Protein AF-A0A9C9G3G9-F1 (afdb_monomer_lite)

pLDDT: mean 88.75, std 15.02, range [36.47, 98.56]

Secondary structure (DSSP, 8-state):
-----S-----TT---HHHHHHHHHHHHHHHHHHHHHHHHHHHHHHHHHHHTT-GGG--TT-HHHH-HHHHHHHHHHHHH-S-GGGHHHHHGGGGTTS-HHHHHHHHHHHHHHHHHHHTTSPPPHHHHH---TTS--HHHHHHHTT--SSHHHHHHHHHHHHHHHHHHHHHH--HHHHHHHHHHHHHHHHHHHHHHHHHT-S-THHHHTT-

Sequence (211 aa):
MLILPYSTELRFNWKSYVSYTIIILSLFIFIMQDKNRRAINPILSSYCLSISGHANDIDTLDLLRESSGTCRYVLGIIHSLPDKALVDTLFKPDLNEYTESQATKIIEYIKSHYSAFSLVAPASLDARLEYNPTSFNPARSLLSALAHADWWHLIGNLIFFITFAPAIELIIGNTLKFILVLILIEFSCDITYTVVALSSGKKLAQLFQNY

Radius of gyration: 22.12 Å; chains: 1; bounding box: 50×48×66 Å

Structure (mmCIF, N/CA/C/O backbone):
data_AF-A0A9C9G3G9-F1
#
_entry.id   AF-A0A9C9G3G9-F1
#
loop_
_atom_site.group_PDB
_atom_site.id
_atom_site.type_symbol
_atom_site.label_atom_id
_atom_site.label_alt_id
_atom_site.label_comp_id
_atom_site.label_asym_id
_atom_site.label_entity_id
_atom_site.label_seq_id
_atom_site.pdbx_PDB_ins_code
_atom_site.Cartn_x
_atom_site.Cartn_y
_atom_site.Cartn_z
_atom_site.occupancy
_atom_site.B_iso_or_equiv
_atom_site.auth_seq_id
_atom_site.auth_comp_id
_atom_site.auth_asym_id
_atom_site.auth_atom_id
_atom_site.pdbx_PDB_model_num
ATOM 1 N N . MET A 1 1 ? -16.299 33.163 18.712 1.00 36.47 1 MET A N 1
ATOM 2 C CA . MET A 1 1 ? -16.212 32.582 20.068 1.00 36.47 1 MET A CA 1
ATOM 3 C C . MET A 1 1 ? -15.681 31.172 19.923 1.00 36.47 1 MET A C 1
ATOM 5 O O . MET A 1 1 ? -16.366 30.339 19.347 1.00 36.47 1 MET A O 1
ATOM 9 N N . LEU A 1 2 ? -14.441 30.937 20.352 1.00 44.62 2 LEU A N 1
ATOM 10 C CA . LEU A 1 2 ? -13.904 29.586 20.495 1.00 44.62 2 LEU A CA 1
ATOM 11 C C . LEU A 1 2 ? -14.626 28.975 21.703 1.00 44.62 2 LEU A C 1
ATOM 13 O O . LEU A 1 2 ? -14.362 29.364 22.839 1.00 44.62 2 LEU A O 1
ATOM 17 N N . ILE A 1 3 ? -15.607 28.108 21.463 1.00 59.34 3 ILE A N 1
ATOM 18 C CA . ILE A 1 3 ? -16.258 27.340 22.527 1.00 59.34 3 ILE A CA 1
ATOM 19 C C . ILE A 1 3 ? -15.277 26.225 22.894 1.00 59.34 3 ILE A C 1
ATOM 21 O O . ILE A 1 3 ? -15.331 25.129 22.346 1.00 59.34 3 ILE A O 1
ATOM 25 N N . LEU A 1 4 ? -14.314 26.540 23.759 1.00 46.56 4 LEU A N 1
ATOM 26 C CA . LEU A 1 4 ? -13.509 25.522 24.423 1.00 46.56 4 LEU A CA 1
ATOM 27 C C . LEU A 1 4 ? -14.326 25.009 25.618 1.00 46.56 4 LEU A C 1
ATOM 29 O O . LEU A 1 4 ? -14.710 25.820 26.465 1.00 46.56 4 LEU A O 1
ATOM 33 N N . PRO A 1 5 ? -14.640 23.705 25.697 1.00 53.12 5 PRO A N 1
ATOM 34 C CA . PRO A 1 5 ? -15.353 23.158 26.843 1.00 53.12 5 PRO A CA 1
ATOM 35 C C . PRO A 1 5 ? -14.512 23.354 28.115 1.00 53.12 5 PRO A C 1
ATOM 37 O O . PRO A 1 5 ? -13.387 22.874 28.213 1.00 53.12 5 PRO A O 1
ATOM 40 N N . TYR A 1 6 ? -15.070 24.106 29.068 1.00 60.19 6 TYR A N 1
ATOM 41 C CA . TYR A 1 6 ? -14.397 24.617 30.273 1.00 60.19 6 TYR A CA 1
ATOM 42 C C . TYR A 1 6 ? -14.171 23.558 31.364 1.00 60.19 6 TYR A C 1
ATOM 44 O O . TYR A 1 6 ? -13.345 23.744 32.250 1.00 60.19 6 TYR A O 1
ATOM 52 N N . SER A 1 7 ? -14.869 22.428 31.313 1.00 52.06 7 SER A N 1
ATOM 53 C CA . SER A 1 7 ? -14.644 21.312 32.226 1.00 52.06 7 SER A CA 1
ATOM 54 C C . SER A 1 7 ? -15.412 20.111 31.706 1.00 52.06 7 SER A C 1
ATOM 56 O O . SER A 1 7 ? -16.622 20.182 31.491 1.00 52.06 7 SER A O 1
ATOM 58 N N . THR A 1 8 ? -14.709 19.008 31.487 1.00 55.72 8 THR A N 1
ATOM 59 C CA . THR A 1 8 ? -15.347 17.703 31.442 1.00 55.72 8 THR A CA 1
ATOM 60 C C . THR A 1 8 ? -14.968 17.027 32.749 1.00 55.72 8 THR A C 1
ATOM 62 O O . THR A 1 8 ? -13.841 16.569 32.922 1.00 55.72 8 THR A O 1
ATOM 65 N N . GLU A 1 9 ? -15.900 16.975 33.702 1.00 55.28 9 GLU A N 1
ATOM 66 C CA . GLU A 1 9 ? -15.849 15.962 34.757 1.00 55.28 9 GLU A CA 1
ATOM 67 C C . GLU A 1 9 ? -16.076 14.598 34.088 1.00 55.28 9 GLU A C 1
ATOM 69 O O . GLU A 1 9 ? -17.138 13.980 34.171 1.00 55.28 9 GLU A O 1
ATOM 74 N N . LEU A 1 10 ? -15.082 14.152 33.318 1.00 56.50 10 LEU A N 1
ATOM 75 C CA . LEU A 1 10 ? -15.040 12.816 32.759 1.00 56.50 10 LEU A CA 1
ATOM 76 C C . LEU A 1 10 ? -14.950 11.911 33.975 1.00 56.50 10 LEU A C 1
ATOM 78 O O . LEU A 1 10 ? -13.991 11.989 34.745 1.00 56.50 10 LEU A O 1
ATOM 82 N N . ARG A 1 11 ? -15.956 11.059 34.172 1.00 55.00 11 ARG A N 1
ATOM 83 C CA . ARG A 1 11 ? -15.853 9.950 35.117 1.00 55.00 11 ARG A CA 1
ATOM 84 C C . ARG A 1 11 ? -14.614 9.143 34.727 1.00 55.00 11 ARG A C 1
ATOM 86 O O . ARG A 1 11 ? -14.667 8.315 33.822 1.00 55.00 11 ARG A O 1
ATOM 93 N N . PHE A 1 12 ? -13.511 9.402 35.426 1.00 58.16 12 PHE A N 1
ATOM 94 C CA . PHE A 1 12 ? -12.137 8.987 35.110 1.00 58.16 12 PHE A CA 1
ATOM 95 C C . PHE A 1 12 ? -11.929 7.458 35.100 1.00 58.16 12 PHE A C 1
ATOM 97 O O . PHE A 1 12 ? -10.834 6.970 34.846 1.00 58.16 12 PHE A O 1
ATOM 104 N N . ASN A 1 13 ? -12.982 6.683 35.374 1.00 67.06 13 ASN A N 1
ATOM 105 C CA . ASN A 1 13 ? -12.954 5.225 35.427 1.00 67.06 13 ASN A CA 1
ATOM 106 C C . ASN A 1 13 ? -13.324 4.529 34.110 1.00 67.06 13 ASN A C 1
ATOM 108 O O . ASN A 1 13 ? -13.204 3.304 34.038 1.00 67.06 13 ASN A O 1
ATOM 112 N N . TRP A 1 14 ? -13.779 5.245 33.077 1.00 69.38 14 TRP A N 1
ATOM 113 C CA . TRP A 1 14 ? -14.073 4.595 31.799 1.00 69.38 14 TRP A CA 1
ATOM 114 C C . TRP A 1 14 ? -12.789 4.393 30.989 1.00 69.38 14 TRP A C 1
ATOM 116 O O . TRP A 1 14 ? -12.159 5.341 30.523 1.00 69.38 14 TRP A O 1
ATOM 126 N N . LYS A 1 15 ? -12.395 3.132 30.816 1.00 83.94 15 LYS A N 1
ATOM 127 C CA . LYS A 1 15 ? -11.229 2.750 30.016 1.00 83.94 15 LYS A CA 1
ATOM 128 C C . LYS A 1 15 ? -11.621 2.684 28.538 1.00 83.94 15 LYS A C 1
ATOM 130 O O . LYS A 1 15 ? -12.566 1.986 28.182 1.00 83.94 15 LYS A O 1
ATOM 135 N N . SER A 1 16 ? -10.879 3.398 27.692 1.00 90.00 16 SER A N 1
ATOM 136 C CA . SER A 1 16 ? -11.092 3.460 26.235 1.00 90.00 16 SER A CA 1
ATOM 137 C C . SER A 1 16 ? -10.467 2.251 25.537 1.00 90.00 16 SER A C 1
ATOM 139 O O . SER A 1 16 ? -9.430 2.348 24.879 1.00 90.00 16 SER A O 1
ATOM 141 N N . TYR A 1 17 ? -11.035 1.070 25.782 1.00 92.88 17 TYR A N 1
ATOM 142 C CA . TYR A 1 17 ? -10.453 -0.192 25.330 1.00 92.88 17 TYR A CA 1
ATOM 143 C C . TYR A 1 17 ? -10.363 -0.280 23.806 1.00 92.88 17 TYR A C 1
ATOM 145 O O . TYR A 1 17 ? -9.339 -0.736 23.304 1.00 92.88 17 TYR A O 1
ATOM 153 N N . VAL A 1 18 ? -11.383 0.184 23.072 1.00 95.94 18 VAL A N 1
ATOM 154 C CA . VAL A 1 18 ? -11.394 0.086 21.602 1.00 95.94 18 VAL A CA 1
ATOM 155 C C . VAL A 1 18 ? -10.286 0.947 21.015 1.00 95.94 18 VAL A C 1
ATOM 157 O O . VAL A 1 18 ? -9.521 0.476 20.172 1.00 95.94 18 VAL A O 1
ATOM 160 N N . SER A 1 19 ? -10.153 2.178 21.512 1.00 95.56 19 SER A N 1
ATOM 161 C CA . SER A 1 19 ? -9.107 3.096 21.068 1.00 95.56 19 SER A CA 1
ATOM 162 C C . SER A 1 19 ? -7.708 2.498 21.275 1.00 95.56 19 SER A C 1
ATOM 164 O O . SER A 1 19 ? -6.902 2.457 20.346 1.00 95.56 19 SER A O 1
ATOM 166 N N . TYR A 1 20 ? -7.426 1.952 22.462 1.00 95.44 20 TYR A N 1
ATOM 167 C CA . TYR A 1 20 ? -6.133 1.312 22.733 1.00 95.44 20 TYR A CA 1
ATOM 168 C C . TYR A 1 20 ? -5.891 0.061 21.887 1.00 95.44 20 TYR A C 1
ATOM 170 O O . TYR A 1 20 ? -4.769 -0.154 21.429 1.00 95.44 20 TYR A O 1
ATOM 178 N N . THR A 1 21 ? -6.923 -0.749 21.638 1.00 96.81 21 THR A N 1
ATOM 179 C CA . THR A 1 21 ? -6.807 -1.915 20.758 1.00 96.81 21 THR A CA 1
ATOM 180 C C . THR A 1 21 ? -6.417 -1.507 19.340 1.00 96.81 21 THR A C 1
ATOM 182 O O . THR A 1 21 ? -5.499 -2.103 18.785 1.00 96.81 21 THR A O 1
ATOM 185 N N . ILE A 1 22 ? -7.046 -0.474 18.774 1.00 97.25 22 ILE A N 1
ATOM 186 C CA . ILE A 1 22 ? -6.715 0.014 17.427 1.00 97.25 22 ILE A CA 1
ATOM 187 C C . ILE A 1 22 ? -5.269 0.513 17.371 1.00 97.25 22 ILE A C 1
ATOM 189 O O . ILE A 1 22 ? -4.537 0.132 16.466 1.00 97.25 22 ILE A O 1
ATOM 193 N N . ILE A 1 23 ? -4.819 1.275 18.373 1.00 97.31 23 ILE A N 1
ATOM 194 C CA . ILE A 1 23 ? -3.429 1.757 18.454 1.00 97.31 23 ILE A CA 1
ATOM 195 C C . ILE A 1 23 ? -2.432 0.591 18.428 1.00 97.31 23 ILE A C 1
ATOM 197 O O . ILE A 1 23 ? -1.467 0.610 17.662 1.00 97.31 23 ILE A O 1
ATOM 201 N N . ILE A 1 24 ? -2.670 -0.435 19.251 1.00 98.19 24 ILE A N 1
ATOM 202 C CA . ILE A 1 24 ? -1.804 -1.618 19.322 1.00 98.19 24 ILE A CA 1
ATOM 203 C C . ILE A 1 24 ? -1.810 -2.370 17.987 1.00 98.19 24 ILE A C 1
ATOM 205 O O . ILE A 1 24 ? -0.748 -2.785 17.521 1.00 98.19 24 ILE A O 1
ATOM 209 N N . LEU A 1 25 ? -2.979 -2.529 17.361 1.00 98.06 25 LEU A N 1
ATOM 210 C CA . LEU A 1 25 ? -3.107 -3.200 16.068 1.00 98.06 25 LEU A CA 1
ATOM 211 C C . LEU A 1 25 ? -2.381 -2.441 14.954 1.00 98.06 25 LEU A C 1
ATOM 213 O O . LEU A 1 25 ? -1.609 -3.064 14.228 1.00 98.06 25 LEU A O 1
ATOM 217 N N . SER A 1 26 ? -2.559 -1.122 14.852 1.00 97.94 26 SER A N 1
ATOM 218 C CA . SER A 1 26 ? -1.866 -0.289 13.860 1.00 97.94 26 SER A CA 1
ATOM 219 C C . SER A 1 26 ? -0.350 -0.360 14.032 1.00 97.94 26 SER A C 1
ATOM 221 O O . SER A 1 26 ? 0.374 -0.548 13.056 1.00 97.94 26 SER A O 1
ATOM 223 N N . LEU A 1 27 ? 0.148 -0.300 15.273 1.00 98.50 27 LEU A N 1
ATOM 224 C CA . LEU A 1 27 ? 1.578 -0.449 15.550 1.00 98.50 27 LEU A CA 1
ATOM 225 C C . LEU A 1 27 ? 2.089 -1.841 15.155 1.00 98.50 27 LEU A C 1
ATOM 227 O O . LEU A 1 27 ? 3.137 -1.965 14.522 1.00 98.50 27 LEU A O 1
ATOM 231 N N . PHE A 1 28 ? 1.354 -2.894 15.514 1.00 98.50 28 PHE A N 1
ATOM 232 C CA . PHE A 1 28 ? 1.725 -4.267 15.187 1.00 98.50 28 PHE A CA 1
ATOM 233 C C . PHE A 1 28 ? 1.768 -4.504 13.672 1.00 98.50 28 PHE A C 1
ATOM 235 O O . PHE A 1 28 ? 2.764 -5.018 13.160 1.00 98.50 28 PHE A O 1
ATOM 242 N N . ILE A 1 29 ? 0.719 -4.100 12.949 1.00 98.06 29 ILE A N 1
ATOM 243 C CA . ILE A 1 29 ? 0.637 -4.220 11.488 1.00 98.06 29 ILE A CA 1
ATOM 244 C C . ILE A 1 29 ? 1.777 -3.444 10.834 1.00 98.06 29 ILE A C 1
ATOM 246 O O . ILE A 1 29 ? 2.476 -3.995 9.985 1.00 98.06 29 ILE A O 1
ATOM 250 N N . PHE A 1 30 ? 2.044 -2.220 11.287 1.00 98.38 30 PHE A N 1
ATOM 251 C CA . PHE A 1 30 ? 3.118 -1.413 10.731 1.00 98.38 30 PHE A CA 1
ATOM 252 C C . PHE A 1 30 ? 4.513 -2.013 10.971 1.00 98.38 30 PHE A C 1
ATOM 254 O O . PHE A 1 30 ? 5.340 -2.025 10.063 1.00 98.38 30 PHE A O 1
ATOM 261 N N . ILE A 1 31 ? 4.781 -2.599 12.144 1.00 98.56 31 ILE A N 1
ATOM 262 C CA . ILE A 1 31 ? 6.038 -3.333 12.385 1.00 98.56 31 ILE A CA 1
ATOM 263 C C . ILE A 1 31 ? 6.191 -4.492 11.389 1.00 98.56 31 ILE A C 1
ATOM 265 O O . ILE A 1 31 ? 7.297 -4.769 10.917 1.00 98.56 31 ILE A O 1
ATOM 269 N N . MET A 1 32 ? 5.094 -5.175 11.051 1.00 98.50 32 MET A N 1
ATOM 270 C CA . MET A 1 32 ? 5.108 -6.232 10.039 1.00 98.50 32 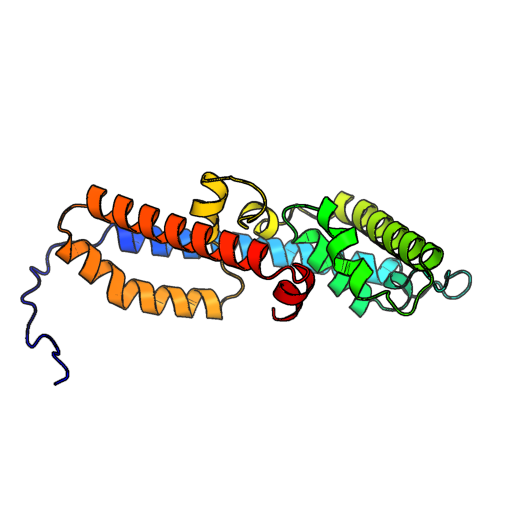MET A CA 1
ATOM 271 C C . MET A 1 32 ? 5.329 -5.670 8.626 1.00 98.50 32 MET A C 1
ATOM 273 O O . MET A 1 32 ? 6.069 -6.289 7.859 1.00 98.50 32 MET A O 1
ATOM 277 N N . GLN A 1 33 ? 4.770 -4.498 8.298 1.00 97.62 33 GLN A N 1
ATOM 278 C CA . GLN A 1 33 ? 5.043 -3.785 7.041 1.00 97.62 33 GLN A CA 1
ATOM 279 C C . GLN A 1 33 ? 6.525 -3.395 6.940 1.00 97.62 33 GLN A C 1
ATOM 281 O O . GLN A 1 33 ? 7.180 -3.739 5.958 1.00 97.62 33 GLN A O 1
ATOM 286 N N . ASP A 1 34 ? 7.100 -2.780 7.979 1.00 98.19 34 ASP A N 1
ATOM 287 C CA . ASP A 1 34 ? 8.512 -2.370 8.010 1.00 98.19 34 ASP A CA 1
ATOM 288 C C . ASP A 1 34 ? 9.455 -3.575 7.858 1.00 98.19 34 ASP A C 1
ATOM 290 O O . ASP A 1 34 ? 10.383 -3.553 7.047 1.00 98.19 34 ASP A O 1
ATOM 294 N N . LYS A 1 35 ? 9.178 -4.681 8.563 1.00 98.50 35 LYS A N 1
ATOM 295 C CA . LYS A 1 35 ? 9.936 -5.934 8.405 1.00 98.50 35 LYS A CA 1
ATOM 296 C C . LYS A 1 35 ? 9.842 -6.496 6.986 1.00 98.50 35 LYS A C 1
ATOM 298 O O . LYS A 1 35 ? 10.857 -6.927 6.442 1.00 98.50 35 LYS A O 1
ATOM 303 N N . ASN A 1 36 ? 8.651 -6.493 6.386 1.00 98.31 36 ASN A N 1
ATOM 304 C CA . ASN A 1 36 ? 8.449 -6.969 5.019 1.00 98.31 36 ASN A CA 1
ATOM 305 C C . ASN A 1 36 ? 9.221 -6.107 4.005 1.00 98.31 36 ASN A C 1
ATOM 307 O O . ASN A 1 36 ? 9.973 -6.654 3.200 1.00 98.31 36 ASN A O 1
ATOM 311 N N . ARG A 1 37 ? 9.153 -4.774 4.115 1.00 97.50 37 ARG A N 1
ATOM 312 C CA . ARG A 1 37 ? 9.919 -3.840 3.269 1.00 97.50 37 ARG A CA 1
ATOM 313 C C . ARG A 1 37 ? 11.428 -4.040 3.407 1.00 97.50 37 ARG A C 1
ATOM 315 O O . ARG A 1 37 ? 12.135 -4.117 2.403 1.00 97.50 37 ARG A O 1
ATOM 322 N N . ARG A 1 38 ? 11.932 -4.211 4.635 1.00 97.94 38 ARG A N 1
ATOM 323 C CA . ARG A 1 38 ? 13.354 -4.516 4.893 1.00 97.94 38 ARG A CA 1
ATOM 324 C C . ARG A 1 38 ? 13.804 -5.854 4.310 1.00 97.94 38 ARG A C 1
ATOM 326 O O . ARG A 1 38 ? 14.983 -5.982 4.001 1.00 97.94 38 ARG A O 1
ATOM 333 N N . ALA A 1 39 ? 12.907 -6.826 4.153 1.00 98.31 39 ALA A N 1
ATOM 334 C CA . ALA A 1 39 ? 13.214 -8.092 3.488 1.00 98.31 39 ALA A CA 1
ATOM 335 C C . ALA A 1 39 ? 13.207 -7.963 1.953 1.00 98.31 39 ALA A C 1
ATOM 337 O O . ALA A 1 39 ? 14.032 -8.578 1.283 1.00 98.31 39 ALA A O 1
ATOM 338 N N . ILE A 1 40 ? 12.312 -7.139 1.397 1.00 98.38 40 ILE A N 1
ATOM 339 C CA . ILE A 1 40 ? 12.182 -6.917 -0.052 1.00 98.38 40 ILE A CA 1
ATOM 340 C C . ILE A 1 40 ? 13.353 -6.087 -0.601 1.00 98.38 40 ILE A C 1
ATOM 342 O O . ILE A 1 40 ? 13.957 -6.458 -1.606 1.00 98.38 40 ILE A O 1
ATOM 346 N N . ASN A 1 41 ? 13.707 -4.986 0.065 1.00 98.06 41 ASN A N 1
ATOM 347 C CA . ASN A 1 41 ? 14.703 -4.016 -0.408 1.00 98.06 41 ASN A CA 1
ATOM 348 C C . ASN A 1 41 ? 16.088 -4.595 -0.778 1.00 98.06 41 ASN A C 1
ATOM 350 O O . ASN A 1 41 ? 16.617 -4.211 -1.829 1.00 98.06 41 ASN A O 1
ATOM 354 N N . PRO A 1 42 ? 16.713 -5.490 0.015 1.00 98.44 42 PRO A N 1
ATOM 355 C CA . PRO A 1 42 ? 17.993 -6.086 -0.362 1.00 98.44 42 PRO A CA 1
ATOM 356 C C . PRO A 1 42 ? 17.868 -7.032 -1.564 1.00 98.44 42 PRO A C 1
ATOM 358 O O . PRO A 1 42 ? 18.749 -7.021 -2.420 1.00 98.44 42 PRO A O 1
ATOM 361 N N . ILE A 1 43 ? 16.770 -7.790 -1.684 1.00 98.50 43 ILE A N 1
ATOM 362 C CA . ILE A 1 43 ? 16.517 -8.685 -2.830 1.00 98.50 43 ILE A CA 1
ATOM 363 C C . ILE A 1 43 ? 16.330 -7.860 -4.103 1.00 98.50 43 ILE A C 1
ATOM 365 O O . ILE A 1 43 ? 16.960 -8.133 -5.120 1.00 98.50 43 ILE A O 1
ATOM 369 N N . LEU A 1 44 ? 15.524 -6.802 -4.016 1.00 98.38 44 LEU A N 1
ATOM 370 C CA . LEU A 1 44 ? 15.298 -5.847 -5.095 1.00 98.38 44 LEU A CA 1
ATOM 371 C C . LEU A 1 44 ? 16.609 -5.188 -5.546 1.00 98.38 44 LEU A C 1
ATOM 373 O O . LEU A 1 44 ? 16.901 -5.123 -6.737 1.00 98.38 44 LEU A O 1
ATOM 377 N N . SER A 1 45 ? 17.442 -4.760 -4.593 1.00 98.06 45 SER A N 1
ATOM 378 C CA . SER A 1 45 ? 18.751 -4.170 -4.894 1.00 98.06 45 SER A CA 1
ATOM 379 C C . SER A 1 45 ? 19.704 -5.174 -5.544 1.00 98.06 45 SER A C 1
ATOM 381 O O . SER A 1 45 ? 20.343 -4.842 -6.538 1.00 98.06 45 SER A O 1
ATOM 383 N N . SER A 1 46 ? 19.767 -6.405 -5.033 1.00 97.88 46 SER A N 1
ATOM 384 C CA . SER A 1 46 ? 20.591 -7.475 -5.604 1.00 97.88 46 SER A CA 1
ATOM 385 C C . SER A 1 46 ? 20.151 -7.848 -7.021 1.00 97.88 46 SER A C 1
ATOM 387 O O . SER A 1 46 ? 21.003 -8.047 -7.882 1.00 97.88 46 SER A O 1
ATOM 389 N N . TYR A 1 47 ? 18.841 -7.924 -7.272 1.00 97.81 47 TYR A N 1
ATOM 390 C CA . TYR A 1 47 ? 18.282 -8.213 -8.593 1.00 97.81 47 TYR A CA 1
ATOM 391 C C . TYR A 1 47 ? 18.621 -7.107 -9.600 1.00 97.81 47 TYR A C 1
ATOM 393 O O . TYR A 1 47 ? 19.125 -7.375 -10.684 1.00 97.81 47 TYR A O 1
ATOM 401 N N . CYS A 1 48 ? 18.414 -5.843 -9.228 1.00 97.25 48 CYS A N 1
ATOM 402 C CA . CYS A 1 48 ? 18.724 -4.722 -10.113 1.00 97.25 48 CYS A CA 1
ATOM 403 C C . CYS A 1 48 ? 20.227 -4.579 -10.390 1.00 97.25 48 CYS A C 1
ATOM 405 O O . CYS A 1 48 ? 20.613 -4.206 -11.495 1.00 97.25 48 CYS A O 1
ATOM 407 N N . LEU A 1 49 ? 21.084 -4.900 -9.414 1.00 95.81 49 LEU A N 1
ATOM 408 C CA . LEU A 1 49 ? 22.532 -4.931 -9.624 1.00 95.81 49 LEU A CA 1
ATOM 409 C C . LEU A 1 49 ? 22.953 -6.060 -10.571 1.00 95.81 49 LEU A C 1
ATOM 411 O O . LEU A 1 49 ? 23.829 -5.835 -11.401 1.00 95.81 49 LEU A O 1
ATOM 415 N N . SER A 1 50 ? 22.330 -7.242 -10.488 1.00 95.00 50 SER A N 1
ATOM 416 C CA . SER A 1 50 ? 22.718 -8.392 -11.317 1.00 95.00 50 SER A CA 1
ATOM 417 C C . SER A 1 50 ? 22.387 -8.216 -12.799 1.00 95.00 50 SER A C 1
ATOM 419 O O . SER A 1 50 ? 23.106 -8.748 -13.643 1.00 95.00 50 SER A O 1
ATOM 421 N N . ILE A 1 51 ? 21.338 -7.456 -13.127 1.00 93.94 51 ILE A N 1
ATOM 422 C CA . ILE A 1 51 ? 20.960 -7.169 -14.519 1.00 93.94 51 ILE A CA 1
ATOM 423 C C . ILE A 1 51 ? 21.670 -5.929 -15.091 1.00 93.94 51 ILE A C 1
ATOM 425 O O . ILE A 1 51 ? 21.787 -5.798 -16.313 1.00 93.94 51 ILE A O 1
ATOM 429 N N . SER A 1 52 ? 22.171 -5.038 -14.225 1.00 91.25 52 SER A N 1
ATOM 430 C CA . SER A 1 52 ? 22.900 -3.829 -14.626 1.00 91.25 52 SER A CA 1
ATOM 431 C C . SER A 1 52 ? 24.330 -4.138 -15.099 1.00 91.25 52 SER A C 1
ATOM 433 O O . SER A 1 52 ? 24.981 -5.047 -14.589 1.00 91.25 52 SER A O 1
ATOM 435 N N . GLY A 1 53 ? 24.844 -3.387 -16.080 1.00 74.38 53 GLY A N 1
ATOM 436 C CA . GLY A 1 53 ? 26.277 -3.389 -16.430 1.00 74.38 53 GLY A CA 1
ATOM 437 C C . GLY A 1 53 ? 26.758 -4.417 -17.467 1.00 74.38 53 GLY A C 1
ATOM 438 O O . GLY A 1 53 ? 27.947 -4.454 -17.776 1.00 74.38 53 GLY A O 1
ATOM 439 N N . HIS A 1 54 ? 25.871 -5.211 -18.069 1.00 71.12 54 HIS A N 1
ATOM 440 C CA . HIS A 1 54 ? 26.233 -6.131 -19.160 1.00 71.12 54 HIS A CA 1
ATOM 441 C C . HIS A 1 54 ? 26.225 -5.404 -20.518 1.00 71.12 54 HIS A C 1
ATOM 443 O O . HIS A 1 54 ? 25.383 -5.680 -21.365 1.00 71.12 54 HIS A O 1
ATOM 449 N N . ALA A 1 55 ? 27.144 -4.447 -20.692 1.00 59.22 55 ALA A N 1
ATOM 450 C CA . ALA A 1 55 ? 27.123 -3.389 -21.716 1.00 59.22 55 ALA A CA 1
ATOM 451 C C . ALA A 1 55 ? 27.188 -3.835 -23.191 1.00 59.22 55 ALA A C 1
ATOM 453 O O . ALA A 1 55 ? 26.901 -3.034 -24.075 1.00 59.22 55 ALA A O 1
ATOM 454 N N . ASN A 1 56 ? 27.559 -5.083 -23.479 1.00 67.12 56 ASN A N 1
ATOM 455 C CA . ASN A 1 56 ? 27.855 -5.495 -24.855 1.00 67.12 56 ASN A CA 1
ATOM 456 C C . ASN A 1 56 ? 26.629 -6.005 -25.641 1.00 67.12 56 ASN A C 1
ATOM 458 O O . ASN A 1 56 ? 26.768 -6.268 -26.830 1.00 67.12 56 ASN A O 1
ATOM 462 N N . ASP A 1 57 ? 25.458 -6.140 -25.002 1.00 70.75 57 ASP A N 1
ATOM 463 C CA . ASP A 1 57 ? 24.210 -6.618 -25.632 1.00 70.75 57 ASP A CA 1
ATOM 464 C C . ASP A 1 57 ? 22.958 -6.071 -24.909 1.00 70.75 57 ASP A C 1
ATOM 466 O O . ASP A 1 57 ? 22.037 -6.802 -24.526 1.00 70.75 57 ASP A O 1
ATOM 470 N N . ILE A 1 58 ? 22.973 -4.776 -24.577 1.00 78.31 58 ILE A N 1
ATOM 471 C CA . ILE A 1 58 ? 21.815 -4.114 -23.962 1.00 78.31 58 ILE A CA 1
ATOM 472 C C . ILE A 1 58 ? 20.944 -3.572 -25.088 1.00 78.31 58 ILE A C 1
ATOM 474 O O . ILE A 1 58 ? 21.340 -2.651 -25.800 1.00 78.31 58 ILE A O 1
ATOM 478 N N . ASP A 1 59 ? 19.755 -4.149 -25.244 1.00 90.00 59 ASP A N 1
ATOM 479 C CA . ASP A 1 59 ? 18.689 -3.502 -25.998 1.00 90.00 59 ASP A CA 1
ATOM 480 C C . ASP A 1 59 ? 18.365 -2.172 -25.304 1.00 90.00 59 ASP A C 1
ATOM 482 O O . ASP A 1 59 ? 18.013 -2.165 -24.126 1.00 90.00 59 ASP A O 1
ATOM 486 N N . THR A 1 60 ? 18.483 -1.052 -26.018 1.00 90.44 60 THR A N 1
ATOM 487 C CA . THR A 1 60 ? 18.234 0.302 -25.485 1.00 90.44 60 THR A CA 1
ATOM 488 C C . THR A 1 60 ? 16.797 0.503 -24.993 1.00 90.44 60 THR A C 1
ATOM 490 O O . THR A 1 60 ? 16.474 1.526 -24.404 1.00 90.44 60 THR A O 1
ATOM 493 N N . LEU A 1 61 ? 15.894 -0.439 -25.279 1.00 93.75 61 LEU A N 1
ATOM 494 C CA . LEU A 1 61 ? 14.521 -0.444 -24.773 1.00 93.75 61 LEU A CA 1
ATOM 495 C C . LEU A 1 61 ? 14.390 -1.166 -23.419 1.00 93.75 61 LEU A C 1
ATOM 497 O O . LEU A 1 61 ? 13.318 -1.149 -22.817 1.00 93.75 61 LEU A O 1
ATOM 501 N N . ASP A 1 62 ? 15.455 -1.781 -22.907 1.00 94.75 62 ASP A N 1
ATOM 502 C CA . ASP A 1 62 ? 15.491 -2.392 -21.579 1.00 94.75 62 ASP A CA 1
ATOM 503 C C . ASP A 1 62 ? 16.001 -1.397 -20.520 1.00 94.75 62 ASP A C 1
ATOM 505 O O . ASP A 1 62 ? 17.103 -1.500 -19.969 1.00 94.75 62 ASP A O 1
ATOM 509 N N . LEU A 1 63 ? 15.153 -0.407 -20.225 1.00 93.00 63 LEU A N 1
ATOM 510 C CA . LEU A 1 63 ? 15.461 0.726 -19.342 1.00 93.00 63 LEU A CA 1
ATOM 511 C C . LEU A 1 63 ? 15.890 0.306 -17.921 1.00 93.00 63 LEU A C 1
ATOM 513 O O . LEU A 1 63 ? 16.556 1.064 -17.211 1.00 93.00 63 LEU A O 1
ATOM 517 N N . LEU A 1 64 ? 15.508 -0.895 -17.469 1.00 95.12 64 LEU A N 1
ATOM 518 C CA . LEU A 1 64 ? 15.845 -1.376 -16.126 1.00 95.12 64 LEU A CA 1
ATOM 519 C C . LEU A 1 64 ? 17.300 -1.857 -16.035 1.00 95.12 64 LEU A C 1
ATOM 521 O O . LEU A 1 64 ? 17.888 -1.823 -14.952 1.00 95.12 64 LEU A O 1
ATOM 525 N N . ARG A 1 65 ? 17.911 -2.262 -17.154 1.00 94.69 65 ARG A N 1
ATOM 526 C CA . ARG A 1 65 ? 19.334 -2.637 -17.206 1.00 94.69 65 ARG A CA 1
ATOM 527 C C . ARG A 1 65 ? 20.262 -1.430 -17.287 1.00 94.69 65 ARG A C 1
ATOM 529 O O . ARG A 1 65 ? 21.414 -1.532 -16.863 1.00 94.69 65 ARG A O 1
ATOM 536 N N . GLU A 1 66 ? 19.768 -0.297 -17.785 1.00 91.62 66 GLU A N 1
ATOM 537 C CA . GLU A 1 66 ? 20.544 0.944 -17.902 1.00 91.62 66 GLU A CA 1
ATOM 538 C C . GLU A 1 66 ? 20.835 1.585 -16.541 1.00 91.62 66 GLU A C 1
ATOM 540 O O . GLU A 1 66 ? 21.937 2.077 -16.296 1.00 91.62 66 GLU A O 1
ATOM 545 N N . SER A 1 67 ? 19.859 1.562 -15.629 1.00 91.75 67 SER A N 1
ATOM 546 C CA . SER A 1 67 ? 19.959 2.217 -14.326 1.00 91.75 67 SER A CA 1
ATOM 547 C C . SER A 1 67 ? 19.414 1.331 -13.214 1.00 91.75 67 SER A C 1
ATOM 549 O O . SER A 1 67 ? 18.209 1.107 -13.090 1.00 91.75 67 SER A O 1
ATOM 551 N N . SER A 1 68 ? 20.302 0.906 -12.310 1.00 94.25 68 SER A N 1
ATOM 552 C CA . SER A 1 68 ? 19.908 0.179 -11.097 1.00 94.25 68 SER A CA 1
ATOM 553 C C . SER A 1 68 ? 19.000 1.017 -10.183 1.00 94.25 68 SER A C 1
ATOM 555 O O . SER A 1 68 ? 18.206 0.468 -9.420 1.00 94.25 68 SER A O 1
ATOM 557 N N . GLY A 1 69 ? 19.080 2.351 -10.255 1.00 94.81 69 GLY A N 1
ATOM 558 C CA . GLY A 1 69 ? 18.147 3.257 -9.584 1.00 94.81 69 GLY A CA 1
ATOM 559 C C . GLY A 1 69 ? 16.736 3.146 -10.159 1.00 94.81 69 GLY A C 1
ATOM 560 O O . GLY A 1 69 ? 15.796 2.878 -9.411 1.00 94.81 69 GLY A O 1
ATOM 561 N N . THR A 1 70 ? 16.614 3.265 -11.483 1.00 94.00 70 THR A N 1
ATOM 562 C CA . THR A 1 70 ? 15.340 3.142 -12.209 1.00 94.00 70 THR A CA 1
ATOM 563 C C . THR A 1 70 ? 14.731 1.758 -12.015 1.00 94.00 70 THR A C 1
ATOM 565 O O . THR A 1 70 ? 13.552 1.655 -11.688 1.00 94.00 70 THR A O 1
ATOM 568 N N . CYS A 1 71 ? 15.540 0.699 -12.100 1.00 97.12 71 CYS A N 1
ATOM 569 C CA . CYS A 1 71 ? 15.105 -0.666 -11.814 1.00 97.12 71 CYS A CA 1
ATOM 570 C C . CYS A 1 71 ? 14.480 -0.805 -10.425 1.00 97.12 71 CYS A C 1
ATOM 572 O O . CYS A 1 71 ? 13.361 -1.303 -10.301 1.00 97.12 71 CYS A O 1
ATOM 574 N N . ARG A 1 72 ? 15.168 -0.328 -9.378 1.00 97.88 72 ARG A N 1
ATOM 575 C CA . ARG A 1 72 ? 14.659 -0.426 -8.003 1.00 97.88 72 ARG A CA 1
ATOM 576 C C . ARG A 1 72 ? 13.357 0.348 -7.834 1.00 97.88 72 ARG A C 1
ATOM 578 O O . ARG A 1 72 ? 12.441 -0.158 -7.199 1.00 97.88 72 ARG A O 1
ATOM 585 N N . TYR A 1 73 ? 13.270 1.542 -8.413 1.00 95.75 73 TYR A N 1
ATOM 586 C CA . TYR A 1 73 ? 12.064 2.360 -8.349 1.00 95.75 73 TYR A CA 1
ATOM 587 C C . TYR A 1 73 ? 10.878 1.682 -9.049 1.00 95.75 73 TYR A C 1
ATOM 589 O O . TYR A 1 73 ? 9.854 1.430 -8.417 1.00 95.75 73 TYR A O 1
ATOM 597 N N . VAL A 1 74 ? 11.040 1.302 -10.321 1.00 96.19 74 VAL A N 1
ATOM 598 C CA . VAL A 1 74 ? 9.975 0.696 -11.134 1.00 96.19 74 VAL A CA 1
ATOM 599 C C . VAL A 1 74 ? 9.514 -0.629 -10.536 1.00 96.19 74 VAL A C 1
ATOM 601 O O . VAL A 1 74 ? 8.325 -0.805 -10.279 1.00 96.19 74 VAL A O 1
ATOM 604 N N . LEU A 1 75 ? 10.436 -1.556 -10.259 1.00 97.62 75 LEU A N 1
ATOM 605 C CA . LEU A 1 75 ? 10.067 -2.856 -9.697 1.00 97.62 75 LEU A CA 1
ATOM 606 C C . LEU A 1 75 ? 9.518 -2.726 -8.272 1.00 97.62 75 LEU A C 1
ATOM 608 O O . LEU A 1 75 ? 8.611 -3.473 -7.915 1.00 97.62 75 LEU A O 1
ATOM 612 N N . GLY A 1 76 ? 10.011 -1.767 -7.482 1.00 96.75 76 GLY A N 1
ATOM 613 C CA . GLY A 1 76 ? 9.472 -1.448 -6.160 1.00 96.75 76 GLY A CA 1
ATOM 614 C C . GLY A 1 76 ? 8.011 -1.005 -6.222 1.00 96.75 76 GLY A C 1
ATOM 615 O O . GLY A 1 76 ? 7.181 -1.565 -5.507 1.00 96.75 76 GLY A O 1
ATOM 616 N N . ILE A 1 77 ? 7.675 -0.079 -7.129 1.00 94.50 77 ILE A N 1
ATOM 617 C CA . ILE A 1 77 ? 6.286 0.342 -7.361 1.00 94.50 77 ILE A CA 1
ATOM 618 C C . ILE A 1 77 ? 5.437 -0.852 -7.776 1.00 94.50 77 ILE A C 1
ATOM 620 O O . ILE A 1 77 ? 4.423 -1.132 -7.138 1.00 94.50 77 ILE A O 1
ATOM 624 N N . ILE A 1 78 ? 5.864 -1.591 -8.806 1.00 96.19 78 ILE A N 1
ATOM 625 C CA . ILE A 1 78 ? 5.093 -2.728 -9.316 1.00 96.19 78 ILE A CA 1
ATOM 626 C C . ILE A 1 78 ? 4.852 -3.740 -8.209 1.00 96.19 78 ILE A C 1
ATOM 628 O O . ILE A 1 78 ? 3.737 -4.235 -8.092 1.00 96.19 78 ILE A O 1
ATOM 632 N N . HIS A 1 79 ? 5.851 -4.035 -7.375 1.00 96.81 79 HIS A N 1
ATOM 633 C CA . HIS A 1 79 ? 5.726 -4.989 -6.273 1.00 96.81 79 HIS A CA 1
ATOM 634 C C . HIS A 1 79 ? 4.738 -4.538 -5.197 1.00 96.81 79 HIS A C 1
ATOM 636 O O . HIS A 1 79 ? 4.036 -5.383 -4.636 1.00 96.81 79 HIS A O 1
ATOM 642 N N . SER A 1 80 ? 4.611 -3.231 -4.978 1.00 93.94 80 SER A N 1
ATOM 643 C CA . SER A 1 80 ? 3.660 -2.638 -4.034 1.00 93.94 80 SER A CA 1
ATOM 644 C C . SER A 1 80 ? 2.230 -2.520 -4.568 1.00 93.94 80 SER A C 1
ATOM 646 O O . SER A 1 80 ? 1.317 -2.442 -3.759 1.00 93.94 80 SER A O 1
ATOM 648 N N . LEU A 1 81 ? 1.996 -2.604 -5.886 1.00 91.75 81 LEU A N 1
ATOM 649 C CA . LEU A 1 81 ? 0.635 -2.525 -6.440 1.00 91.75 81 LEU A CA 1
ATOM 650 C C . LEU A 1 81 ? -0.254 -3.711 -6.007 1.00 91.75 81 LEU A C 1
ATOM 652 O O . LEU A 1 81 ? 0.174 -4.862 -6.133 1.00 91.75 81 LEU A O 1
ATOM 656 N N . PRO A 1 82 ? -1.519 -3.501 -5.614 1.00 90.00 82 PRO A N 1
ATOM 657 C CA . PRO A 1 82 ? -2.444 -4.598 -5.330 1.00 90.00 82 PRO A CA 1
ATOM 658 C C . PRO A 1 82 ? -2.842 -5.363 -6.601 1.00 90.00 82 PRO A C 1
ATOM 660 O O . PRO A 1 82 ? -3.067 -6.573 -6.539 1.00 90.00 82 PRO A O 1
ATOM 663 N N . ASP A 1 83 ? -2.903 -4.675 -7.746 1.00 90.19 83 ASP A N 1
ATOM 664 C CA . ASP A 1 83 ? -3.225 -5.243 -9.056 1.00 90.19 83 ASP A CA 1
ATOM 665 C C . ASP A 1 83 ? -2.090 -4.995 -10.060 1.00 90.19 83 ASP A C 1
ATOM 667 O O . ASP A 1 83 ? -1.790 -3.860 -10.436 1.00 90.19 83 ASP A O 1
ATOM 671 N N . LYS A 1 84 ? -1.457 -6.083 -10.513 1.00 90.19 84 LYS A N 1
ATOM 672 C CA . LYS A 1 84 ? -0.338 -6.036 -11.467 1.00 90.19 84 LYS A CA 1
ATOM 673 C C . LYS A 1 84 ? -0.803 -5.820 -12.910 1.00 90.19 84 LYS A C 1
ATOM 675 O O . LYS A 1 84 ? 0.023 -5.516 -13.764 1.00 90.19 84 LYS A O 1
ATOM 680 N N . ALA A 1 85 ? -2.101 -5.933 -13.198 1.00 89.19 85 ALA A N 1
ATOM 681 C CA . ALA A 1 85 ? -2.641 -5.587 -14.510 1.00 89.19 85 ALA A CA 1
ATOM 682 C C . ALA A 1 85 ? -2.541 -4.077 -14.795 1.00 89.19 85 ALA A C 1
ATOM 684 O O . ALA A 1 85 ? -2.531 -3.664 -15.952 1.00 89.19 85 ALA A O 1
ATOM 685 N N . LEU A 1 86 ? -2.398 -3.250 -13.752 1.00 87.69 86 LEU A N 1
ATOM 686 C CA . LEU A 1 86 ? -2.300 -1.795 -13.879 1.00 87.69 86 LEU A CA 1
ATOM 687 C C . LEU A 1 86 ? -0.946 -1.299 -14.397 1.00 87.69 86 LEU A C 1
ATOM 689 O O . LEU A 1 86 ? -0.836 -0.115 -14.700 1.00 87.69 86 LEU A O 1
ATOM 693 N N . VAL A 1 87 ? 0.065 -2.165 -14.533 1.00 90.81 87 VAL A N 1
ATOM 694 C CA . VAL A 1 87 ? 1.417 -1.789 -14.993 1.00 90.81 87 VAL A CA 1
ATOM 695 C C . VAL A 1 87 ? 1.372 -1.041 -16.329 1.00 90.81 87 VAL A C 1
ATOM 697 O O . VAL A 1 87 ? 2.025 -0.010 -16.476 1.00 90.81 87 VAL A O 1
ATOM 700 N N . ASP A 1 88 ? 0.540 -1.488 -17.269 1.00 90.44 88 ASP A N 1
ATOM 701 C CA . ASP A 1 88 ? 0.443 -0.877 -18.602 1.00 90.44 88 ASP A CA 1
ATOM 702 C C . ASP A 1 88 ? -0.103 0.546 -18.502 1.00 90.44 88 ASP A C 1
ATOM 704 O O . ASP A 1 88 ? 0.466 1.492 -19.043 1.00 90.44 88 ASP A O 1
ATOM 708 N N . THR A 1 89 ? -1.182 0.713 -17.740 1.00 87.38 89 THR A N 1
ATOM 709 C CA . THR A 1 89 ? -1.813 2.012 -17.487 1.00 87.38 89 THR A CA 1
ATOM 710 C C . THR A 1 89 ? -0.905 2.944 -16.687 1.00 87.38 89 THR A C 1
ATOM 712 O O . THR A 1 89 ? -0.986 4.162 -16.850 1.00 87.38 89 THR A O 1
ATOM 715 N N . LEU A 1 90 ? -0.055 2.380 -15.825 1.00 86.75 90 LEU A N 1
ATOM 716 C CA . LEU A 1 90 ? 0.832 3.119 -14.941 1.00 86.75 90 LEU A CA 1
ATOM 717 C C . LEU A 1 90 ? 2.006 3.738 -15.707 1.00 86.75 90 LEU A C 1
ATOM 719 O O . LEU A 1 90 ? 2.240 4.934 -15.575 1.00 86.75 90 LEU A O 1
ATOM 723 N N . PHE A 1 91 ? 2.699 2.946 -16.531 1.00 90.38 91 PHE A N 1
ATOM 724 C CA . PHE A 1 91 ? 3.958 3.362 -17.158 1.00 90.38 91 PHE A CA 1
ATOM 725 C C . PHE A 1 91 ? 3.821 3.829 -18.610 1.00 90.38 91 PHE A C 1
ATOM 727 O O . PHE A 1 91 ? 4.583 4.694 -19.027 1.00 90.38 91 PHE A O 1
ATOM 734 N N . LYS A 1 92 ? 2.826 3.360 -19.385 1.00 88.94 92 LYS A N 1
ATOM 735 C CA . LYS A 1 92 ? 2.590 3.849 -20.765 1.00 88.94 92 LYS A CA 1
ATOM 736 C C . LYS A 1 92 ? 2.503 5.388 -20.877 1.00 88.94 92 LYS A C 1
ATOM 738 O O . LYS A 1 92 ? 3.017 5.924 -21.853 1.00 88.94 92 LYS A O 1
ATOM 743 N N . PRO A 1 93 ? 1.914 6.124 -19.908 1.00 86.44 93 PRO A N 1
ATOM 744 C CA . PRO A 1 93 ? 1.938 7.587 -19.861 1.00 86.44 93 PRO A CA 1
ATOM 745 C C . PRO A 1 93 ? 3.310 8.250 -19.903 1.00 86.44 93 PRO A C 1
ATOM 747 O O . PRO A 1 93 ? 3.405 9.353 -20.433 1.00 86.44 93 PRO A O 1
ATOM 750 N N . ASP A 1 94 ? 4.317 7.612 -19.316 1.00 87.12 94 ASP A N 1
ATOM 751 C CA . ASP A 1 94 ? 5.667 8.159 -19.184 1.00 87.12 94 ASP A CA 1
ATOM 752 C C . ASP A 1 94 ? 6.532 7.796 -20.403 1.00 87.12 94 ASP A C 1
ATOM 754 O O . ASP A 1 94 ? 7.649 8.277 -20.544 1.00 87.12 94 ASP A O 1
ATOM 758 N N . LEU A 1 95 ? 5.988 6.998 -21.333 1.00 91.12 95 LEU A N 1
ATOM 759 C CA . LEU A 1 95 ? 6.654 6.525 -22.547 1.00 91.12 95 LEU A CA 1
ATOM 760 C C . LEU A 1 95 ? 6.187 7.260 -23.816 1.00 91.12 95 LEU A C 1
ATOM 762 O O . LEU A 1 95 ? 6.340 6.735 -24.915 1.00 91.12 95 LEU A O 1
ATOM 766 N N . ASN A 1 96 ? 5.615 8.467 -23.700 1.00 91.06 96 ASN A N 1
ATOM 767 C CA . ASN A 1 96 ? 5.072 9.206 -24.857 1.00 91.06 96 ASN A CA 1
ATOM 768 C C . ASN A 1 96 ? 6.139 9.600 -25.898 1.00 91.06 96 ASN A C 1
ATOM 770 O O . ASN A 1 96 ? 5.788 9.948 -27.022 1.00 91.06 96 ASN A O 1
ATOM 774 N N . GLU A 1 97 ? 7.421 9.588 -25.524 1.00 93.12 97 GLU A N 1
ATOM 775 C CA . GLU A 1 97 ? 8.544 9.837 -26.438 1.00 93.12 97 GLU A CA 1
ATOM 776 C C . GLU A 1 97 ? 8.884 8.627 -27.327 1.00 93.12 97 GLU A C 1
ATOM 778 O O . GLU A 1 97 ? 9.568 8.775 -28.339 1.00 93.12 97 GLU A O 1
ATOM 783 N N . TYR A 1 98 ? 8.375 7.440 -26.985 1.00 94.00 98 TYR A N 1
ATOM 784 C CA . TYR A 1 98 ? 8.580 6.205 -27.733 1.00 94.00 98 TYR A CA 1
ATOM 785 C C . TYR A 1 98 ? 7.421 5.949 -28.697 1.00 94.00 98 TYR A C 1
ATOM 787 O O . TYR A 1 98 ? 6.262 6.274 -28.432 1.00 94.00 98 TYR A O 1
ATOM 795 N N . THR A 1 99 ? 7.714 5.288 -29.817 1.00 96.38 99 THR A N 1
ATOM 796 C CA . THR A 1 99 ? 6.654 4.746 -30.679 1.00 96.38 99 THR A CA 1
ATOM 797 C C . THR A 1 99 ? 5.824 3.707 -29.918 1.00 96.38 99 THR A C 1
ATOM 799 O O . THR A 1 99 ? 6.314 3.066 -28.990 1.00 96.38 99 THR A O 1
ATOM 802 N N . GLU A 1 100 ? 4.577 3.465 -30.332 1.00 94.00 100 GLU A N 1
ATOM 803 C CA . GLU A 1 100 ? 3.709 2.482 -29.664 1.00 94.00 100 GLU A CA 1
ATOM 804 C C . GLU A 1 100 ? 4.330 1.072 -29.596 1.00 94.00 100 GLU A C 1
ATOM 806 O O . GLU A 1 100 ? 4.206 0.381 -28.579 1.00 94.00 100 GLU A O 1
ATOM 811 N N . SER A 1 101 ? 5.062 0.666 -30.639 1.00 96.00 101 SER A N 1
ATOM 812 C CA . SER A 1 101 ? 5.787 -0.609 -30.654 1.00 96.00 101 SER A CA 1
ATOM 813 C C . SER A 1 101 ? 6.934 -0.634 -29.643 1.00 96.00 101 SER A C 1
ATOM 815 O O . SER A 1 101 ? 7.133 -1.650 -28.980 1.00 96.00 101 SER A O 1
ATOM 817 N N . GLN A 1 102 ? 7.686 0.462 -29.510 1.00 96.12 102 GLN A N 1
ATOM 818 C CA . GLN A 1 102 ? 8.768 0.571 -28.528 1.00 96.12 102 GLN A CA 1
ATOM 819 C C . GLN A 1 102 ? 8.215 0.600 -27.103 1.00 96.12 102 GLN A C 1
ATOM 821 O O . GLN A 1 102 ? 8.704 -0.139 -26.258 1.00 96.12 102 GLN A O 1
ATOM 826 N N . ALA A 1 103 ? 7.159 1.379 -26.849 1.00 95.38 103 ALA A N 1
ATOM 827 C CA . ALA A 1 103 ? 6.506 1.442 -25.546 1.00 95.38 103 ALA A CA 1
ATOM 828 C C . ALA A 1 103 ? 5.984 0.065 -25.106 1.00 95.38 103 ALA A C 1
ATOM 830 O O . ALA A 1 103 ? 6.211 -0.347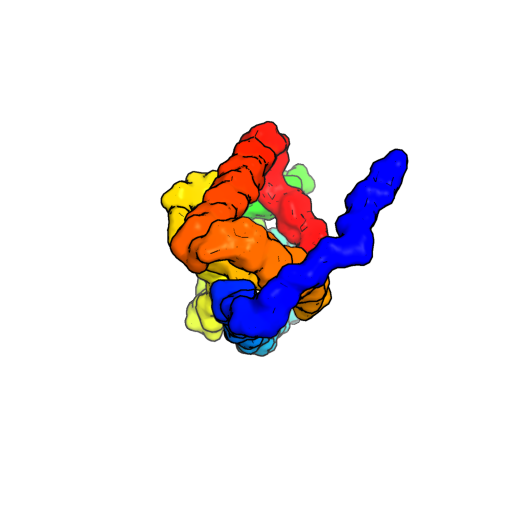 -23.972 1.00 95.38 103 ALA A O 1
ATOM 831 N N . THR A 1 104 ? 5.345 -0.680 -26.013 1.00 95.56 104 THR A N 1
ATOM 832 C CA . THR A 1 104 ? 4.904 -2.061 -25.746 1.00 95.56 104 THR A CA 1
ATOM 833 C C . THR A 1 104 ? 6.083 -2.953 -25.363 1.00 95.56 104 THR A C 1
ATOM 835 O O . THR A 1 104 ? 6.022 -3.642 -24.349 1.00 95.56 104 THR A O 1
ATOM 838 N N . LYS A 1 105 ? 7.191 -2.874 -26.109 1.00 96.50 105 LYS A N 1
ATOM 839 C CA . LYS A 1 105 ? 8.397 -3.663 -25.835 1.00 96.50 105 LYS A CA 1
ATOM 840 C C . LYS A 1 105 ? 9.057 -3.304 -24.495 1.00 96.50 105 LYS A C 1
ATOM 842 O O . LYS A 1 105 ? 9.452 -4.195 -23.752 1.00 96.50 105 LYS A O 1
ATOM 847 N N . ILE A 1 106 ? 9.124 -2.017 -24.146 1.00 96.00 106 ILE A N 1
ATOM 848 C CA . ILE A 1 106 ? 9.614 -1.546 -22.836 1.00 96.00 106 ILE A CA 1
ATOM 849 C C . ILE A 1 106 ? 8.765 -2.149 -21.706 1.00 96.00 106 ILE A C 1
ATOM 851 O O . ILE A 1 106 ? 9.296 -2.673 -20.728 1.00 96.00 106 ILE A O 1
ATOM 855 N N . ILE A 1 107 ? 7.437 -2.121 -21.842 1.00 96.25 107 ILE A N 1
ATOM 856 C CA . ILE A 1 107 ? 6.515 -2.695 -20.854 1.00 96.25 107 ILE A CA 1
ATOM 857 C C . ILE A 1 107 ? 6.682 -4.216 -20.742 1.00 96.25 107 ILE A C 1
ATOM 859 O O . ILE A 1 107 ? 6.639 -4.756 -19.635 1.00 96.25 107 ILE A O 1
ATOM 863 N N . GLU A 1 108 ? 6.905 -4.916 -21.855 1.00 96.75 108 GLU A N 1
ATOM 864 C CA . GLU A 1 108 ? 7.221 -6.348 -21.853 1.00 96.75 108 GLU A CA 1
ATOM 865 C C . GLU A 1 108 ? 8.520 -6.645 -21.095 1.00 96.75 108 GLU A C 1
ATOM 867 O O . GLU A 1 108 ? 8.533 -7.560 -20.267 1.00 96.75 108 GLU A O 1
ATOM 872 N N . TYR A 1 109 ? 9.577 -5.845 -21.286 1.00 96.94 109 TYR A N 1
ATOM 873 C CA . TYR A 1 109 ? 10.805 -5.959 -20.493 1.00 96.94 109 TYR A CA 1
ATOM 874 C C . TYR A 1 109 ? 10.543 -5.733 -19.004 1.00 96.94 109 TYR A C 1
ATOM 876 O O . TYR A 1 109 ? 10.938 -6.557 -18.178 1.00 96.94 109 TYR A O 1
ATOM 884 N N . ILE A 1 110 ? 9.806 -4.679 -18.647 1.00 97.06 110 ILE A N 1
ATOM 885 C CA . ILE A 1 110 ? 9.434 -4.388 -17.257 1.00 97.06 110 ILE A CA 1
ATOM 886 C C . ILE A 1 110 ? 8.677 -5.568 -16.628 1.00 97.06 110 ILE A C 1
ATOM 888 O O . ILE A 1 110 ? 9.021 -6.012 -15.528 1.00 97.06 110 ILE A O 1
ATOM 892 N N . LYS A 1 111 ? 7.671 -6.116 -17.323 1.00 97.56 111 LYS A N 1
ATOM 893 C CA . LYS A 1 111 ? 6.901 -7.284 -16.861 1.00 97.56 111 LYS A CA 1
ATOM 894 C C . LYS A 1 111 ? 7.773 -8.529 -16.730 1.00 97.56 111 LYS A C 1
ATOM 896 O O . LYS A 1 111 ? 7.633 -9.259 -15.751 1.00 97.56 111 LYS A O 1
ATOM 901 N N . SER A 1 112 ? 8.674 -8.759 -17.682 1.00 97.75 112 SER A N 1
ATOM 902 C CA . SER A 1 112 ? 9.620 -9.878 -17.657 1.00 97.75 112 SER A CA 1
ATOM 903 C C . SER A 1 112 ? 10.547 -9.794 -16.440 1.00 97.75 112 SER A C 1
ATOM 905 O O . SER A 1 112 ? 10.647 -10.745 -15.658 1.00 97.75 112 SER A O 1
ATOM 907 N N . HIS A 1 113 ? 11.135 -8.619 -16.198 1.00 97.56 113 HIS A N 1
ATOM 908 C CA . HIS A 1 113 ? 11.973 -8.371 -15.030 1.00 97.56 113 HIS A CA 1
ATOM 909 C C . HIS A 1 113 ? 11.210 -8.536 -13.719 1.00 97.56 113 HIS A C 1
ATOM 911 O O . HIS A 1 113 ? 11.689 -9.203 -12.801 1.00 97.56 113 HIS A O 1
ATOM 917 N N . TYR A 1 114 ? 9.993 -7.996 -13.640 1.00 98.06 114 TYR A N 1
ATOM 918 C CA . TYR A 1 114 ? 9.146 -8.182 -12.471 1.00 98.06 114 TYR A CA 1
ATOM 919 C C . TYR A 1 114 ? 8.799 -9.658 -12.239 1.00 98.06 114 TYR A C 1
ATOM 921 O O . TYR A 1 114 ? 8.878 -10.129 -11.105 1.00 98.06 114 TYR A O 1
ATOM 929 N N . SER A 1 115 ? 8.481 -10.414 -13.294 1.00 98.12 115 SER A N 1
ATOM 930 C CA . SER A 1 115 ? 8.220 -11.851 -13.188 1.00 98.12 115 SER A CA 1
ATOM 931 C C . SER A 1 115 ? 9.422 -12.580 -12.589 1.00 98.12 115 SER A C 1
ATOM 933 O O . SER A 1 115 ? 9.252 -13.333 -11.637 1.00 98.12 115 SER A O 1
ATOM 935 N N . ALA A 1 116 ? 10.638 -12.315 -13.075 1.00 98.19 116 ALA A N 1
ATOM 936 C CA . ALA A 1 116 ? 11.854 -12.928 -12.541 1.00 98.19 116 ALA A CA 1
ATOM 937 C C . ALA A 1 116 ? 12.144 -12.509 -11.086 1.00 98.19 116 ALA A C 1
ATOM 939 O O . ALA A 1 116 ? 12.463 -13.353 -10.250 1.00 98.19 116 ALA A O 1
ATOM 940 N N . PHE A 1 117 ? 11.994 -11.223 -10.763 1.00 98.06 117 PHE A N 1
ATOM 941 C CA . PHE A 1 117 ? 12.170 -10.698 -9.407 1.00 98.06 117 PHE A CA 1
ATOM 942 C C . PHE A 1 117 ? 11.161 -11.299 -8.411 1.00 98.06 117 PHE A C 1
ATOM 944 O O . PHE A 1 117 ? 11.529 -11.708 -7.309 1.00 98.06 117 PHE A O 1
ATOM 951 N N . SER A 1 118 ? 9.890 -11.403 -8.802 1.00 97.56 118 SER A N 1
ATOM 952 C CA . SER A 1 118 ? 8.807 -11.869 -7.928 1.00 97.56 118 SER A CA 1
ATOM 953 C C . SER A 1 118 ? 8.918 -13.344 -7.524 1.00 97.56 118 SER A C 1
ATOM 955 O O . SER A 1 118 ? 8.340 -13.736 -6.514 1.00 97.56 118 SER A O 1
ATOM 957 N N . LEU A 1 119 ? 9.698 -14.151 -8.255 1.00 98.00 119 LEU A N 1
ATOM 958 C CA . LEU A 1 119 ? 9.974 -15.547 -7.894 1.00 98.00 119 LEU A CA 1
ATOM 959 C C . LEU A 1 119 ? 10.842 -15.677 -6.636 1.00 98.00 119 LEU A C 1
ATOM 961 O O . LEU A 1 119 ? 10.773 -16.695 -5.950 1.00 98.00 119 LEU A O 1
ATOM 965 N N . VAL A 1 120 ? 11.669 -14.670 -6.345 1.00 97.69 120 VAL A N 1
ATOM 966 C CA . VAL A 1 120 ? 12.609 -14.684 -5.212 1.00 97.69 120 VAL A CA 1
ATOM 967 C C . VAL A 1 120 ? 12.231 -13.700 -4.108 1.00 97.69 120 VAL A C 1
ATOM 969 O O . VAL A 1 120 ? 12.669 -13.857 -2.970 1.00 97.69 120 VAL A O 1
ATOM 972 N N . ALA A 1 121 ? 11.422 -12.686 -4.418 1.00 97.94 121 ALA A N 1
ATOM 973 C CA . ALA A 1 121 ? 10.980 -11.695 -3.449 1.00 97.94 121 ALA A CA 1
ATOM 974 C C . ALA A 1 121 ? 9.781 -12.196 -2.624 1.00 97.94 121 ALA A C 1
ATOM 976 O O . ALA A 1 121 ? 8.841 -12.769 -3.179 1.00 97.94 121 ALA A O 1
ATOM 977 N N . PRO A 1 122 ? 9.739 -11.941 -1.302 1.00 97.88 122 PRO A N 1
ATOM 978 C CA . PRO A 1 122 ? 8.537 -12.202 -0.525 1.00 97.88 122 PRO A CA 1
ATOM 979 C C . PRO A 1 122 ? 7.397 -11.292 -1.001 1.00 97.88 122 PRO A C 1
ATOM 981 O O . PRO A 1 122 ? 7.623 -10.156 -1.426 1.00 97.88 122 PRO A O 1
ATOM 984 N N . ALA A 1 123 ? 6.158 -11.774 -0.892 1.00 97.62 123 ALA A N 1
ATOM 985 C CA . ALA A 1 123 ? 4.979 -10.987 -1.239 1.00 97.62 123 ALA A CA 1
ATOM 986 C C . ALA A 1 123 ? 4.935 -9.664 -0.450 1.00 97.62 123 ALA A C 1
ATOM 988 O O . ALA A 1 123 ? 5.235 -9.642 0.749 1.00 97.62 123 ALA A O 1
ATOM 989 N N . SER A 1 124 ? 4.534 -8.579 -1.119 1.00 97.25 124 SER A N 1
ATOM 990 C CA . SER A 1 124 ? 4.356 -7.271 -0.485 1.00 97.25 124 SER A CA 1
ATOM 991 C C . SER A 1 124 ? 3.158 -7.293 0.463 1.00 97.25 124 SER A C 1
ATOM 993 O O . SER A 1 124 ? 2.039 -7.624 0.064 1.00 97.25 124 SER A O 1
ATOM 995 N N . LEU A 1 125 ? 3.392 -6.959 1.733 1.00 97.31 125 LEU A N 1
ATOM 996 C CA . LEU A 1 125 ? 2.321 -6.786 2.709 1.00 97.31 125 LEU A CA 1
ATOM 997 C C . LEU A 1 125 ? 1.524 -5.508 2.428 1.00 97.31 125 LEU A C 1
ATOM 999 O O . LEU A 1 125 ? 0.310 -5.519 2.605 1.00 97.31 125 LEU A O 1
ATOM 1003 N N . ASP A 1 126 ? 2.174 -4.460 1.920 1.00 95.25 126 ASP A N 1
ATOM 1004 C CA . ASP A 1 126 ? 1.510 -3.213 1.526 1.00 95.25 126 ASP A CA 1
ATOM 1005 C C . ASP A 1 126 ? 0.451 -3.484 0.451 1.00 95.25 126 ASP A C 1
ATOM 1007 O O . ASP A 1 126 ? -0.723 -3.188 0.657 1.00 95.25 126 ASP A O 1
ATOM 1011 N N . ALA A 1 127 ? 0.823 -4.217 -0.605 1.00 94.62 127 ALA A N 1
ATOM 1012 C CA . ALA A 1 127 ? -0.091 -4.617 -1.680 1.00 94.62 127 ALA A CA 1
ATOM 1013 C C . ALA A 1 127 ? -1.294 -5.449 -1.190 1.00 94.62 127 ALA A C 1
ATOM 1015 O O . ALA A 1 127 ? -2.333 -5.524 -1.848 1.00 94.62 127 ALA A O 1
ATOM 1016 N N . ARG A 1 128 ? -1.151 -6.148 -0.056 1.00 95.19 128 ARG A N 1
ATOM 1017 C CA . ARG A 1 128 ? -2.224 -6.970 0.525 1.00 95.19 128 ARG A CA 1
ATOM 1018 C C . ARG A 1 128 ? -3.182 -6.165 1.396 1.00 95.19 128 ARG A C 1
ATOM 1020 O O . ARG A 1 128 ? -4.325 -6.602 1.541 1.00 95.19 128 ARG A O 1
ATOM 1027 N N . LEU A 1 129 ? -2.703 -5.075 1.991 1.00 95.62 129 LEU A N 1
ATOM 1028 C CA . LEU A 1 129 ? -3.465 -4.209 2.889 1.00 95.62 129 LEU A CA 1
ATOM 1029 C C . LEU A 1 129 ? -4.086 -3.013 2.162 1.00 95.62 129 LEU A C 1
ATOM 1031 O O . LEU A 1 129 ? -5.070 -2.475 2.647 1.00 95.62 129 LEU A O 1
ATOM 1035 N N . GLU A 1 130 ? -3.542 -2.616 1.013 1.00 93.31 130 GLU A N 1
ATOM 1036 C CA . GLU A 1 130 ? -4.052 -1.499 0.223 1.00 93.31 130 GLU A CA 1
ATOM 1037 C C . GLU A 1 130 ? -5.480 -1.748 -0.294 1.00 93.31 130 GLU A C 1
ATOM 1039 O O . GLU A 1 130 ? -5.813 -2.819 -0.825 1.00 93.31 130 GLU A O 1
ATOM 1044 N N . TYR A 1 131 ? -6.322 -0.721 -0.173 1.00 92.38 131 TYR A N 1
ATOM 1045 C CA . TYR A 1 131 ? -7.643 -0.684 -0.780 1.00 92.38 131 TYR A CA 1
ATOM 1046 C C . TYR A 1 131 ? -7.545 -0.262 -2.251 1.00 92.38 131 TYR A C 1
ATOM 1048 O O . TYR A 1 131 ? -7.046 0.810 -2.581 1.00 92.38 131 TYR A O 1
ATOM 1056 N N . ASN A 1 132 ? -8.045 -1.115 -3.149 1.00 89.69 132 ASN A N 1
ATOM 1057 C CA . ASN A 1 132 ? -8.122 -0.812 -4.575 1.00 89.69 132 ASN A CA 1
ATOM 1058 C C . ASN A 1 132 ? -9.499 -0.198 -4.898 1.00 89.69 132 ASN A C 1
ATOM 1060 O O . ASN A 1 132 ? -10.493 -0.928 -4.837 1.00 89.69 132 ASN A O 1
ATOM 1064 N N . PRO A 1 133 ? -9.573 1.076 -5.335 1.00 88.62 133 PRO A N 1
ATOM 1065 C CA . PRO A 1 133 ? -10.839 1.769 -5.584 1.00 88.62 133 PRO A CA 1
ATOM 1066 C C . PRO A 1 133 ? -11.619 1.200 -6.779 1.00 88.62 133 PRO A C 1
ATOM 1068 O O . PRO A 1 133 ? -12.805 1.468 -6.940 1.00 88.62 133 PRO A O 1
ATOM 1071 N N . THR A 1 134 ? -10.977 0.400 -7.632 1.00 86.00 134 THR A N 1
ATOM 1072 C CA . THR A 1 134 ? -11.637 -0.250 -8.777 1.00 86.00 134 THR A CA 1
ATOM 1073 C C . THR A 1 134 ? -12.350 -1.551 -8.400 1.00 86.00 134 THR A C 1
ATOM 1075 O O . THR A 1 134 ? -13.089 -2.104 -9.214 1.00 86.00 134 THR A O 1
ATOM 1078 N N . SER A 1 135 ? -12.159 -2.045 -7.171 1.00 86.19 135 SER A N 1
ATOM 1079 C CA . SER A 1 135 ? -12.738 -3.303 -6.699 1.00 86.19 135 SER A CA 1
ATOM 1080 C C . SER A 1 135 ? -13.443 -3.124 -5.358 1.00 86.19 135 SER A C 1
ATOM 1082 O O . SER A 1 135 ? -12.841 -2.664 -4.390 1.00 86.19 135 SER A O 1
ATOM 1084 N N . PHE A 1 136 ? -14.696 -3.567 -5.253 1.00 87.06 136 PHE A N 1
ATOM 1085 C CA . PHE A 1 136 ? -15.387 -3.583 -3.967 1.00 87.06 136 PHE A CA 1
ATOM 1086 C C . PHE A 1 136 ? -14.850 -4.722 -3.088 1.00 87.06 136 PHE A C 1
ATOM 1088 O O . PHE A 1 136 ? -15.226 -5.884 -3.253 1.00 87.06 136 PHE A O 1
ATOM 1095 N N . ASN A 1 137 ? -13.953 -4.393 -2.157 1.00 92.25 137 ASN A N 1
ATOM 1096 C CA . ASN A 1 137 ? -13.418 -5.330 -1.173 1.00 92.25 137 ASN A CA 1
ATOM 1097 C C . ASN A 1 137 ? -13.497 -4.726 0.242 1.00 92.25 137 ASN A C 1
ATOM 1099 O O . ASN A 1 137 ? -12.551 -4.065 0.676 1.00 92.25 137 ASN A O 1
ATOM 1103 N N . PRO A 1 138 ? -14.596 -4.965 0.983 1.00 92.06 138 PRO A N 1
ATOM 1104 C CA . PRO A 1 138 ? -14.816 -4.345 2.289 1.00 92.06 138 PRO A CA 1
ATOM 1105 C C . PRO A 1 138 ? -13.798 -4.790 3.347 1.00 92.06 138 PRO A C 1
ATOM 1107 O O . PRO A 1 138 ? -13.520 -4.051 4.284 1.00 92.06 138 PRO A O 1
ATOM 1110 N N . ALA A 1 139 ? -13.211 -5.982 3.201 1.00 94.94 139 ALA A N 1
ATOM 1111 C CA . ALA A 1 139 ? -12.168 -6.439 4.111 1.00 94.94 139 ALA A CA 1
ATOM 1112 C C . ALA A 1 139 ? -10.861 -5.665 3.899 1.00 94.94 139 ALA A C 1
ATOM 1114 O O . ALA A 1 139 ? -10.225 -5.280 4.873 1.00 94.94 139 ALA A O 1
ATOM 1115 N N . ARG A 1 140 ? -10.466 -5.418 2.641 1.00 92.62 140 ARG A N 1
ATOM 1116 C CA . ARG A 1 140 ? -9.281 -4.596 2.346 1.00 92.62 140 ARG A CA 1
ATOM 1117 C C . ARG A 1 140 ? -9.484 -3.134 2.711 1.00 92.62 140 ARG A C 1
ATOM 1119 O O . ARG A 1 140 ? -8.564 -2.565 3.261 1.00 92.62 140 ARG A O 1
ATOM 1126 N N . SER A 1 141 ? -10.679 -2.601 2.483 1.00 93.62 141 SER A N 1
ATOM 1127 C CA . SER A 1 141 ? -11.108 -1.284 2.973 1.00 93.62 141 SER A CA 1
ATOM 1128 C C . SER A 1 141 ? -10.869 -1.146 4.486 1.00 93.62 141 SER A C 1
ATOM 1130 O O . SER A 1 141 ? -10.048 -0.359 4.932 1.00 93.62 141 SER A O 1
ATOM 1132 N N . LEU A 1 142 ? -11.429 -2.035 5.311 1.00 95.56 142 LEU A N 1
ATOM 1133 C CA . LEU A 1 142 ? -11.199 -1.957 6.762 1.00 95.56 142 LEU A CA 1
ATOM 1134 C C . LEU A 1 142 ? -9.736 -2.183 7.181 1.00 95.56 142 LEU A C 1
ATOM 1136 O O . LEU A 1 142 ? -9.292 -1.648 8.195 1.00 95.56 142 LEU A O 1
ATOM 1140 N N . LEU A 1 143 ? -8.992 -3.012 6.445 1.00 95.75 143 LEU A N 1
ATOM 1141 C CA . LEU A 1 143 ? -7.580 -3.268 6.734 1.00 95.75 143 LEU A CA 1
ATOM 1142 C C . LEU A 1 143 ? -6.669 -2.117 6.288 1.00 95.75 143 LEU A C 1
ATOM 1144 O O . LEU A 1 143 ? -5.622 -1.933 6.914 1.00 95.75 143 LEU A O 1
ATOM 1148 N N . SER A 1 144 ? -7.049 -1.336 5.270 1.00 95.69 144 SER A N 1
ATOM 1149 C CA . SER A 1 144 ? -6.258 -0.192 4.813 1.00 95.69 144 SER A CA 1
ATOM 1150 C C . SER A 1 144 ? -6.187 0.910 5.859 1.00 95.69 144 SER A C 1
ATOM 1152 O O . SER A 1 144 ? -5.112 1.480 6.021 1.00 95.69 144 SER A O 1
ATOM 1154 N N . ALA A 1 145 ? -7.238 1.115 6.663 1.00 96.25 145 ALA A N 1
ATOM 1155 C CA . ALA A 1 145 ? -7.212 2.020 7.821 1.00 96.25 145 ALA A CA 1
ATOM 1156 C C . ALA A 1 145 ? -6.070 1.746 8.815 1.00 96.25 145 ALA A C 1
ATOM 1158 O O . ALA A 1 145 ? -5.650 2.633 9.559 1.00 96.25 145 ALA A O 1
ATOM 1159 N N . LEU A 1 146 ? -5.597 0.497 8.886 1.00 97.25 146 LEU A N 1
ATOM 1160 C CA . LEU A 1 146 ? -4.541 0.079 9.811 1.00 97.25 146 LEU A CA 1
ATOM 1161 C C . LEU A 1 146 ? -3.146 0.117 9.167 1.00 97.25 146 LEU A C 1
ATOM 1163 O O . LEU A 1 146 ? -2.138 0.029 9.875 1.00 97.25 146 LEU A O 1
ATOM 1167 N N . ALA A 1 147 ? -3.071 0.241 7.841 1.00 96.81 147 ALA A N 1
ATOM 1168 C CA . ALA A 1 147 ? -1.828 0.277 7.086 1.00 96.81 147 ALA A CA 1
ATOM 1169 C C . ALA A 1 147 ? -1.244 1.693 7.047 1.00 96.81 147 ALA A C 1
ATOM 1171 O O . ALA A 1 147 ? -1.970 2.677 6.948 1.00 96.81 147 ALA A O 1
ATOM 1172 N N . HIS A 1 148 ? 0.085 1.807 7.115 1.00 96.94 148 HIS A N 1
ATOM 1173 C CA . HIS A 1 148 ? 0.752 3.112 7.110 1.00 96.94 148 HIS A CA 1
ATOM 1174 C C . HIS A 1 148 ? 1.939 3.148 6.138 1.00 96.94 148 HIS A C 1
ATOM 1176 O O . HIS A 1 148 ? 2.666 2.163 5.968 1.00 96.94 148 HIS A O 1
ATOM 1182 N N . ALA A 1 149 ? 2.141 4.304 5.501 1.00 93.62 149 ALA A N 1
ATOM 1183 C CA . ALA A 1 149 ? 3.197 4.508 4.510 1.00 93.62 149 ALA A CA 1
ATOM 1184 C C . ALA A 1 149 ? 4.593 4.566 5.147 1.00 93.62 149 ALA A C 1
ATOM 1186 O O . ALA A 1 149 ? 5.529 3.964 4.633 1.00 93.62 149 ALA A O 1
ATOM 1187 N N . ASP A 1 150 ? 4.739 5.208 6.305 1.00 95.31 150 ASP A N 1
ATOM 1188 C CA . ASP A 1 150 ? 6.019 5.377 6.997 1.00 95.31 150 ASP A CA 1
ATOM 1189 C C . ASP A 1 150 ? 5.821 5.674 8.497 1.00 95.31 150 ASP A C 1
ATOM 1191 O O . ASP A 1 150 ? 4.695 5.808 8.986 1.00 95.31 150 ASP A O 1
ATOM 1195 N N . TRP A 1 151 ? 6.931 5.758 9.238 1.00 97.12 151 TRP A N 1
ATOM 1196 C CA . TRP A 1 151 ? 6.919 6.001 10.683 1.00 97.12 151 TRP A CA 1
ATOM 1197 C C . TRP A 1 151 ? 6.281 7.341 11.056 1.00 97.12 151 TRP A C 1
ATOM 1199 O O . TRP A 1 151 ? 5.576 7.408 12.060 1.00 97.12 151 TRP A O 1
ATOM 1209 N N . TRP A 1 152 ? 6.506 8.402 10.280 1.00 97.62 152 TRP A N 1
ATOM 1210 C CA . TRP A 1 152 ? 5.956 9.722 10.578 1.00 97.62 152 TRP A CA 1
ATOM 1211 C C . TRP A 1 152 ? 4.460 9.784 10.297 1.00 97.62 152 TRP A C 1
ATOM 1213 O O . TRP A 1 152 ? 3.730 10.352 11.109 1.00 97.62 152 TRP A O 1
ATOM 1223 N N . HIS A 1 153 ? 3.994 9.123 9.234 1.00 95.75 153 HIS A N 1
ATOM 1224 C CA . HIS A 1 153 ? 2.562 8.913 9.012 1.00 95.75 153 HIS A CA 1
ATOM 1225 C C . HIS A 1 153 ? 1.903 8.184 10.190 1.00 95.75 153 HIS A C 1
ATOM 1227 O O . HIS A 1 153 ? 0.883 8.646 10.702 1.00 95.75 153 HIS A O 1
ATOM 1233 N N . LEU A 1 154 ? 2.497 7.084 10.669 1.00 97.56 154 LEU A N 1
ATOM 1234 C CA . LEU A 1 154 ? 1.976 6.358 11.831 1.00 97.56 154 LEU A CA 1
ATOM 1235 C C . LEU A 1 154 ? 1.960 7.234 13.089 1.00 97.56 154 LEU A C 1
ATOM 1237 O O . LEU A 1 154 ? 0.930 7.339 13.747 1.00 97.56 154 LEU A O 1
ATOM 1241 N N . ILE A 1 155 ? 3.084 7.868 13.433 1.00 97.69 155 ILE A N 1
ATOM 1242 C CA . ILE A 1 155 ? 3.201 8.688 14.647 1.00 97.69 155 ILE A CA 1
ATOM 1243 C C . ILE A 1 155 ? 2.187 9.835 14.622 1.00 97.69 155 ILE A C 1
ATOM 1245 O O . ILE A 1 155 ? 1.500 10.056 15.620 1.00 97.69 155 ILE A O 1
ATOM 1249 N N . GLY A 1 156 ? 2.056 10.525 13.485 1.00 97.12 156 GLY A N 1
ATOM 1250 C CA . GLY A 1 156 ? 1.056 11.570 13.294 1.00 97.12 156 GLY A CA 1
ATOM 1251 C C . GLY A 1 156 ? -0.352 11.047 13.569 1.00 97.12 156 GLY A C 1
ATOM 1252 O O . GLY A 1 156 ? -1.029 11.559 14.461 1.00 97.12 156 GLY A O 1
ATOM 1253 N N . ASN A 1 157 ? -0.756 9.971 12.887 1.00 97.06 157 ASN A N 1
ATOM 1254 C CA . ASN A 1 157 ? -2.074 9.361 13.067 1.00 97.06 157 ASN A CA 1
ATOM 1255 C C . ASN A 1 157 ? -2.329 8.935 14.519 1.00 97.06 157 ASN A C 1
ATOM 1257 O O . ASN A 1 157 ? -3.402 9.208 15.055 1.00 97.06 157 ASN A O 1
ATOM 1261 N N . LEU A 1 158 ? -1.346 8.325 15.190 1.00 97.25 158 LEU A N 1
ATOM 1262 C CA . LEU A 1 158 ? -1.481 7.890 16.582 1.00 97.25 158 LEU A CA 1
ATOM 1263 C C . LEU A 1 158 ? -1.659 9.061 17.554 1.00 97.25 158 LEU A C 1
ATOM 1265 O O . LEU A 1 158 ? -2.456 8.943 18.482 1.00 97.25 158 LEU A O 1
ATOM 1269 N N . ILE A 1 159 ? -0.971 10.191 17.348 1.00 96.69 159 ILE A N 1
ATOM 1270 C CA . ILE A 1 159 ? -1.135 11.391 18.186 1.00 96.69 159 ILE A CA 1
ATOM 1271 C C . ILE A 1 159 ? -2.567 11.923 18.080 1.00 96.69 159 ILE A C 1
ATOM 1273 O O . ILE A 1 159 ? -3.217 12.144 19.106 1.00 96.69 159 ILE A O 1
ATOM 1277 N N . PHE A 1 160 ? -3.082 12.091 16.858 1.00 95.81 160 PHE A N 1
ATOM 1278 C CA . PHE A 1 160 ? -4.464 12.532 16.649 1.00 95.81 160 PHE A CA 1
ATOM 1279 C C . PHE A 1 160 ? -5.452 11.523 17.240 1.00 95.81 160 PHE A C 1
ATOM 1281 O O . PHE A 1 160 ? -6.350 11.895 17.997 1.00 95.81 160 PHE A O 1
ATOM 1288 N N . PHE A 1 161 ? -5.252 10.237 16.970 1.00 95.56 161 PHE A N 1
ATOM 1289 C CA . PHE A 1 161 ? -6.155 9.196 17.436 1.00 95.56 161 PHE A CA 1
ATOM 1290 C C . PHE A 1 161 ? -6.196 9.108 18.970 1.00 95.56 161 PHE A C 1
ATOM 1292 O O . PHE A 1 161 ? -7.279 9.118 19.544 1.00 95.56 161 PHE A O 1
ATOM 1299 N N . ILE A 1 162 ? -5.048 9.132 19.657 1.00 94.00 162 ILE A N 1
ATOM 1300 C CA . ILE A 1 162 ? -4.974 9.156 21.131 1.00 94.00 162 ILE A CA 1
ATOM 1301 C C . ILE A 1 162 ? -5.636 10.405 21.716 1.00 94.00 162 ILE A C 1
ATOM 1303 O O . ILE A 1 162 ? -6.252 10.327 22.778 1.00 94.00 162 ILE A O 1
ATOM 1307 N N . THR A 1 163 ? -5.517 11.549 21.042 1.00 92.94 163 THR A N 1
ATOM 1308 C CA . THR A 1 163 ? -6.058 12.819 21.541 1.00 92.94 163 THR A CA 1
ATOM 1309 C C . THR A 1 163 ? -7.585 12.863 21.457 1.00 92.94 163 THR A C 1
ATOM 1311 O O . THR A 1 163 ? -8.233 13.372 22.370 1.00 92.94 163 THR A O 1
ATOM 1314 N N . PHE A 1 164 ? -8.176 12.320 20.386 1.00 94.56 164 PHE A N 1
ATOM 1315 C CA . PHE A 1 164 ? -9.605 12.496 20.097 1.00 94.56 164 PHE A CA 1
ATOM 1316 C C . PHE A 1 164 ? -10.452 11.229 20.275 1.00 94.56 164 PHE A C 1
ATOM 1318 O O . PHE A 1 164 ? -11.581 11.321 20.761 1.00 94.56 164 PHE A O 1
ATOM 1325 N N . ALA A 1 165 ? -9.941 10.046 19.921 1.00 94.88 165 ALA A N 1
ATOM 1326 C CA . ALA A 1 165 ? -10.734 8.814 19.921 1.00 94.88 165 ALA A CA 1
ATOM 1327 C C . ALA A 1 165 ? -11.256 8.421 21.319 1.00 94.88 165 ALA A C 1
ATOM 1329 O O . ALA A 1 165 ? -12.452 8.146 21.416 1.00 94.88 165 ALA A O 1
ATOM 1330 N N . PRO A 1 166 ? -10.466 8.500 22.414 1.00 92.44 166 PRO A N 1
ATOM 1331 C CA . PRO A 1 166 ? -10.967 8.229 23.765 1.00 92.44 166 PRO A CA 1
ATOM 1332 C C . PRO A 1 166 ? -12.132 9.136 24.183 1.00 92.44 166 PRO A C 1
ATOM 1334 O O . PRO A 1 166 ? -13.088 8.684 24.813 1.00 92.44 166 PRO A O 1
ATOM 1337 N N . ALA A 1 167 ? -12.081 10.421 23.811 1.00 91.50 167 ALA A N 1
ATOM 1338 C CA . ALA A 1 167 ? -13.150 11.368 24.114 1.00 91.50 167 ALA A CA 1
ATOM 1339 C C . ALA A 1 167 ? -14.437 11.014 23.354 1.00 91.50 167 ALA A C 1
ATOM 1341 O O . ALA A 1 167 ? -15.518 11.020 23.940 1.00 91.50 167 ALA A O 1
ATOM 1342 N N . ILE A 1 168 ? -14.325 10.649 22.072 1.00 92.69 168 ILE A N 1
ATOM 1343 C CA . ILE A 1 168 ? -15.463 10.212 21.250 1.00 92.69 168 ILE A CA 1
ATOM 1344 C C . ILE A 1 168 ? -16.036 8.883 21.771 1.00 92.69 168 ILE A C 1
ATOM 1346 O O . ILE A 1 168 ? -17.254 8.753 21.899 1.00 92.69 168 ILE A O 1
ATOM 1350 N N . GLU A 1 169 ? -15.176 7.922 22.123 1.00 93.50 169 GLU A N 1
ATOM 1351 C CA . GLU A 1 169 ? -15.565 6.633 22.710 1.00 93.50 169 GLU A CA 1
ATOM 1352 C C . GLU A 1 169 ? -16.378 6.843 23.996 1.00 93.50 169 GLU A C 1
ATOM 1354 O O . GLU A 1 169 ? -17.436 6.231 24.174 1.00 93.50 169 GLU A O 1
ATOM 1359 N N . LEU A 1 170 ? -15.938 7.771 24.853 1.00 91.50 170 LEU A N 1
ATOM 1360 C CA . LEU A 1 170 ? -16.655 8.128 26.071 1.00 91.50 170 LEU A CA 1
ATOM 1361 C C . LEU A 1 170 ? -17.991 8.830 25.792 1.00 91.50 170 LEU A C 1
ATOM 1363 O O . LEU A 1 170 ? -18.991 8.481 26.418 1.00 91.50 170 LEU A O 1
ATOM 1367 N N . ILE A 1 171 ? -18.024 9.797 24.867 1.00 92.81 171 ILE A N 1
ATOM 1368 C CA . ILE A 1 171 ? -19.247 10.535 24.502 1.00 92.81 171 ILE A CA 1
ATOM 1369 C C . ILE A 1 171 ? -20.319 9.578 23.969 1.00 92.81 171 ILE A C 1
ATOM 1371 O O . ILE A 1 171 ? -21.495 9.716 24.302 1.00 92.81 171 ILE A O 1
ATOM 1375 N N . ILE A 1 172 ? -19.924 8.591 23.162 1.00 94.69 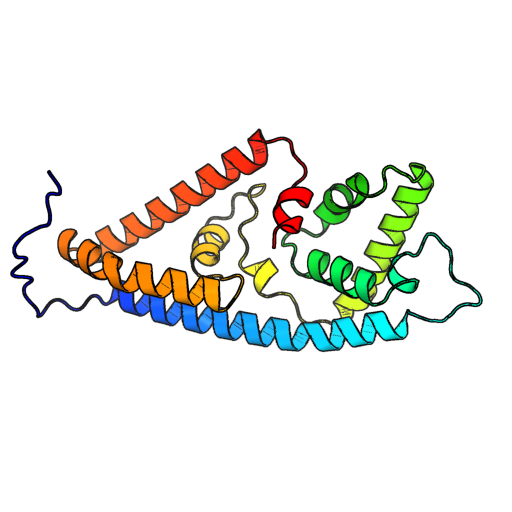172 ILE A N 1
ATOM 1376 C CA . ILE A 1 172 ? -20.850 7.590 22.623 1.00 94.69 172 ILE A CA 1
ATOM 1377 C C . ILE A 1 172 ? -21.348 6.645 23.727 1.00 94.69 172 ILE A C 1
ATOM 1379 O O . ILE A 1 172 ? -22.484 6.165 23.657 1.00 94.69 172 ILE A O 1
ATOM 1383 N N . GLY A 1 173 ? -20.516 6.360 24.737 1.00 90.56 173 GLY A N 1
ATOM 1384 C CA . GLY A 1 173 ? -20.883 5.595 25.935 1.00 90.56 173 GLY A CA 1
ATOM 1385 C C . GLY A 1 173 ? -21.260 4.130 25.675 1.00 90.56 173 GLY A C 1
ATOM 1386 O O . GLY A 1 17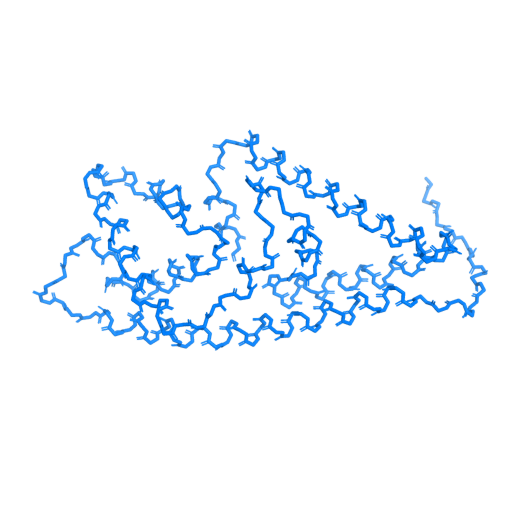3 ? -21.748 3.438 26.568 1.00 90.56 173 GLY A O 1
ATOM 1387 N N . ASN A 1 174 ? -21.071 3.641 24.447 1.00 93.88 174 ASN A N 1
ATOM 1388 C CA . ASN A 1 174 ? -21.386 2.281 24.033 1.00 93.88 174 ASN A CA 1
ATOM 1389 C C . ASN A 1 174 ? -20.349 1.785 23.019 1.00 93.88 174 ASN A C 1
ATOM 1391 O O . ASN A 1 174 ? -20.242 2.312 21.912 1.00 93.88 174 ASN A O 1
ATOM 1395 N N . THR A 1 175 ? -19.628 0.729 23.392 1.00 94.38 175 THR A N 1
ATOM 1396 C CA . THR A 1 175 ? -18.535 0.138 22.608 1.00 94.38 175 THR A CA 1
ATOM 1397 C C . THR A 1 175 ? -18.963 -0.256 21.193 1.00 94.38 175 THR A C 1
ATOM 1399 O O . THR A 1 175 ? -18.271 0.075 20.236 1.00 94.38 175 THR A O 1
ATOM 1402 N N . LEU A 1 176 ? -20.113 -0.923 21.032 1.00 95.94 176 LEU A N 1
ATOM 1403 C CA . LEU A 1 176 ? -20.585 -1.367 19.715 1.00 95.94 176 LEU A CA 1
ATOM 1404 C C . LEU A 1 176 ? -20.954 -0.186 18.817 1.00 95.94 176 LEU A C 1
ATOM 1406 O O . LEU A 1 176 ? -20.617 -0.190 17.636 1.00 95.94 176 LEU A O 1
ATOM 1410 N N . LYS A 1 177 ? -21.602 0.844 19.376 1.00 96.81 177 LYS A N 1
ATOM 1411 C CA . LYS A 1 177 ? -21.894 2.075 18.632 1.00 96.81 177 LYS A CA 1
ATOM 1412 C C . LYS A 1 177 ? -20.609 2.773 18.194 1.00 96.81 177 LYS A C 1
ATOM 1414 O O . LYS A 1 177 ? -20.553 3.241 17.065 1.00 96.81 177 LYS A O 1
ATOM 1419 N N . PHE A 1 178 ? -19.582 2.812 19.044 1.00 96.19 178 PHE A N 1
ATOM 1420 C CA . PHE A 1 178 ? -18.297 3.413 18.684 1.00 96.19 178 PHE A CA 1
ATOM 1421 C C . PHE A 1 178 ? -17.597 2.649 17.555 1.00 96.19 178 PHE A C 1
ATOM 1423 O O . PHE A 1 178 ? -17.191 3.264 16.574 1.00 96.19 178 PHE A O 1
ATOM 1430 N N . ILE A 1 179 ? -17.544 1.314 17.631 1.00 97.12 179 ILE A N 1
ATOM 1431 C CA . ILE A 1 179 ? -17.004 0.472 16.550 1.00 97.12 179 ILE A CA 1
ATOM 1432 C C . ILE A 1 179 ? -17.767 0.713 15.242 1.00 97.12 179 ILE A C 1
ATOM 1434 O O . ILE A 1 179 ? -17.152 0.900 14.197 1.00 97.12 179 ILE A O 1
ATOM 1438 N N . LEU A 1 180 ? -19.101 0.754 15.296 1.00 97.31 180 LEU A N 1
ATOM 1439 C CA . LEU A 1 180 ? -19.931 1.013 14.121 1.00 97.31 180 LEU A CA 1
ATOM 1440 C C . LEU A 1 180 ? -19.652 2.399 13.527 1.00 97.31 180 LEU A C 1
ATOM 1442 O O . LEU A 1 180 ? -19.558 2.523 12.312 1.00 97.31 180 LEU A O 1
ATOM 1446 N N . VAL A 1 181 ? -19.473 3.426 14.363 1.00 96.75 181 VAL A N 1
ATOM 1447 C CA . VAL A 1 181 ? -19.091 4.773 13.911 1.00 96.75 181 VAL A CA 1
ATOM 1448 C C . VAL A 1 181 ? -17.739 4.755 13.198 1.00 96.75 181 VAL A C 1
ATOM 1450 O O . VAL A 1 181 ? -17.636 5.333 12.122 1.00 96.75 181 VAL A O 1
ATOM 1453 N N . LEU A 1 182 ? -16.729 4.066 13.736 1.00 96.62 182 LEU A N 1
ATOM 1454 C CA . LEU A 1 182 ? -15.421 3.950 13.081 1.00 96.62 182 LEU A CA 1
ATOM 1455 C C . LEU A 1 182 ? -15.517 3.245 11.723 1.00 96.62 182 LEU A C 1
ATOM 1457 O O . LEU A 1 182 ? -14.961 3.731 10.744 1.00 96.62 182 LEU A O 1
ATOM 1461 N N . ILE A 1 183 ? -16.278 2.151 11.650 1.00 97.25 183 ILE A N 1
ATOM 1462 C CA . ILE A 1 183 ? -16.535 1.425 10.399 1.00 97.25 183 ILE A CA 1
ATOM 1463 C C . ILE A 1 183 ? -17.232 2.330 9.372 1.00 97.25 183 ILE A C 1
ATOM 1465 O O . ILE A 1 183 ? -16.854 2.344 8.205 1.00 97.25 183 ILE A O 1
ATOM 1469 N N . LEU A 1 184 ? -18.240 3.102 9.792 1.00 96.94 184 LEU A N 1
ATOM 1470 C CA . LEU A 1 184 ? -18.939 4.032 8.904 1.00 96.94 184 LEU A CA 1
ATOM 1471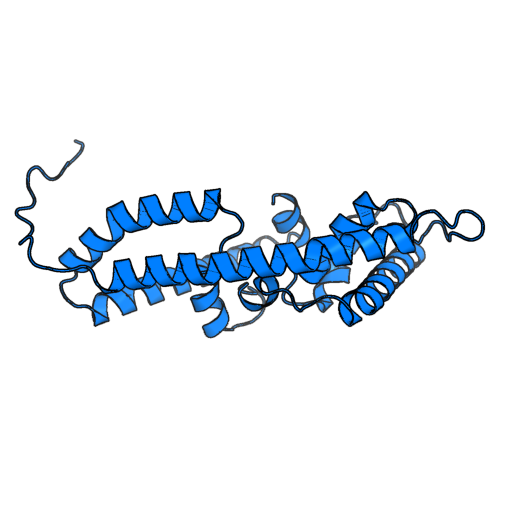 C C . LEU A 1 184 ? -18.027 5.153 8.400 1.00 96.94 184 LEU A C 1
ATOM 1473 O O . LEU A 1 184 ? -18.129 5.522 7.231 1.00 96.94 184 LEU A O 1
ATOM 1477 N N . ILE A 1 185 ? -17.159 5.695 9.261 1.00 96.19 185 ILE A N 1
ATOM 1478 C CA . ILE A 1 185 ? -16.176 6.711 8.869 1.00 96.19 185 ILE A CA 1
ATOM 1479 C C . ILE A 1 185 ? -15.238 6.130 7.812 1.00 96.19 185 ILE A C 1
ATOM 1481 O O . ILE A 1 185 ? -15.084 6.747 6.763 1.00 96.19 185 ILE A O 1
ATOM 1485 N N . GLU A 1 186 ? -14.696 4.932 8.040 1.00 96.12 186 GLU A N 1
ATOM 1486 C CA . GLU A 1 186 ? -13.781 4.294 7.090 1.00 96.12 186 GLU A CA 1
ATOM 1487 C C . GLU A 1 186 ? -14.437 4.060 5.729 1.00 96.12 186 GLU A C 1
ATOM 1489 O O . GLU A 1 186 ? -13.943 4.531 4.707 1.00 96.12 186 GLU A O 1
ATOM 1494 N N . PHE A 1 187 ? -15.618 3.438 5.704 1.00 96.00 187 PHE A N 1
ATOM 1495 C CA . PHE A 1 187 ? -16.330 3.232 4.443 1.00 96.00 187 PHE A CA 1
ATOM 1496 C C . PHE A 1 187 ? -16.670 4.550 3.741 1.00 96.00 187 PHE A C 1
ATOM 1498 O O . PHE A 1 187 ? -16.648 4.616 2.514 1.00 96.00 187 PHE A O 1
ATOM 1505 N N . SER A 1 188 ? -16.971 5.611 4.493 1.00 96.12 188 SER A N 1
ATOM 1506 C CA . SER A 1 188 ? -17.226 6.932 3.910 1.00 96.12 188 SER A CA 1
ATOM 1507 C C . SER A 1 188 ? -15.962 7.520 3.274 1.00 96.12 188 SER A C 1
ATOM 1509 O O . SER A 1 188 ? -16.040 8.083 2.177 1.00 96.12 188 SER A O 1
ATOM 1511 N N . CYS A 1 189 ? -14.804 7.363 3.921 1.00 95.38 189 CYS A N 1
ATOM 1512 C CA . CYS A 1 189 ? -13.505 7.750 3.374 1.00 95.38 189 CYS A CA 1
ATOM 1513 C C . CYS A 1 189 ? -13.201 6.978 2.085 1.00 95.38 189 CYS A C 1
ATOM 1515 O O . CYS A 1 189 ? -12.890 7.603 1.072 1.00 95.38 189 CYS A O 1
ATOM 1517 N N . ASP A 1 190 ? -13.391 5.660 2.076 1.00 93.94 190 ASP A N 1
ATOM 1518 C CA . ASP A 1 190 ? -13.097 4.815 0.915 1.00 93.94 190 ASP A CA 1
ATOM 1519 C C . ASP A 1 190 ? -14.038 5.044 -0.262 1.00 93.94 190 ASP A C 1
ATOM 1521 O O . ASP A 1 190 ? -13.600 5.055 -1.415 1.00 93.94 190 ASP A O 1
ATOM 1525 N N . ILE A 1 191 ? -15.327 5.278 -0.004 1.00 93.69 191 ILE A N 1
ATOM 1526 C CA . ILE A 1 191 ? -16.277 5.683 -1.045 1.00 93.69 191 ILE A CA 1
ATOM 1527 C C . ILE A 1 191 ? -15.846 7.027 -1.632 1.00 93.69 191 ILE A C 1
ATOM 1529 O O . ILE A 1 191 ? -15.808 7.177 -2.852 1.00 93.69 191 ILE A O 1
ATOM 1533 N N . THR A 1 192 ? -15.474 7.990 -0.784 1.00 94.38 192 THR A N 1
ATOM 1534 C CA . THR A 1 192 ? -15.010 9.310 -1.237 1.00 94.38 192 THR A CA 1
ATOM 1535 C C . THR A 1 192 ? -13.739 9.185 -2.072 1.00 94.38 192 THR A C 1
ATOM 1537 O O . THR A 1 192 ? -13.674 9.732 -3.172 1.00 94.38 192 THR A O 1
ATOM 1540 N N . TYR A 1 193 ? -12.759 8.413 -1.600 1.00 90.44 193 TYR A N 1
ATOM 1541 C CA . TYR A 1 193 ? -11.534 8.113 -2.333 1.00 90.44 193 TYR A CA 1
ATOM 1542 C C . TYR A 1 193 ? -11.834 7.442 -3.676 1.00 90.44 193 TYR A C 1
ATOM 1544 O O . TYR A 1 193 ? -11.315 7.873 -4.701 1.00 90.44 193 TYR A O 1
ATOM 1552 N N . THR A 1 194 ? -12.735 6.459 -3.699 1.00 90.62 194 THR A N 1
ATOM 1553 C CA . THR A 1 194 ? -13.165 5.767 -4.922 1.00 90.62 194 THR A CA 1
ATOM 1554 C C . THR A 1 194 ? -13.787 6.736 -5.923 1.00 90.62 194 THR A C 1
ATOM 1556 O O . THR A 1 194 ? -13.406 6.744 -7.092 1.00 90.62 194 THR A O 1
ATOM 1559 N N . VAL A 1 195 ? -14.707 7.593 -5.471 1.00 91.12 195 VAL A N 1
ATOM 1560 C CA . VAL A 1 195 ? -15.339 8.611 -6.320 1.00 91.12 195 VAL A CA 1
ATOM 1561 C C . VAL A 1 195 ? -14.285 9.548 -6.899 1.00 91.12 195 VAL A C 1
ATOM 1563 O O . VAL A 1 195 ? -14.283 9.754 -8.107 1.00 91.12 195 VAL A O 1
ATOM 1566 N N . VAL A 1 196 ? -13.362 10.059 -6.079 1.00 90.12 196 VAL A N 1
ATOM 1567 C CA . VAL A 1 196 ? -12.298 10.973 -6.526 1.00 90.12 196 VAL A CA 1
ATOM 1568 C C . VAL A 1 196 ? -11.332 10.290 -7.498 1.00 90.12 196 VAL A C 1
ATOM 1570 O O . VAL A 1 196 ? -10.970 10.881 -8.520 1.00 90.12 196 VAL A O 1
ATOM 1573 N N . ALA A 1 197 ? -10.928 9.051 -7.214 1.00 84.69 197 ALA A N 1
ATOM 1574 C CA . ALA A 1 197 ? -10.026 8.273 -8.056 1.00 84.69 197 ALA A CA 1
ATOM 1575 C C . ALA A 1 197 ? -10.641 7.999 -9.438 1.00 84.69 197 ALA A C 1
ATOM 1577 O O . ALA A 1 197 ? -9.967 8.157 -10.455 1.00 84.69 197 ALA A O 1
ATOM 1578 N N . LEU A 1 198 ? -11.933 7.657 -9.490 1.00 85.62 198 LEU A N 1
ATOM 1579 C CA . LEU A 1 198 ? -12.652 7.403 -10.741 1.00 85.62 198 LEU A CA 1
ATOM 1580 C C . LEU A 1 198 ? -13.011 8.699 -11.487 1.00 85.62 198 LEU A C 1
ATOM 1582 O O . LEU A 1 198 ? -12.885 8.757 -12.710 1.00 85.62 198 LEU A O 1
ATOM 1586 N N . SER A 1 199 ? -13.430 9.754 -10.777 1.00 85.88 199 SER A N 1
ATOM 1587 C CA . SER A 1 199 ? -13.870 11.018 -11.387 1.00 85.88 199 SER A CA 1
ATOM 1588 C C . SER A 1 199 ? -12.724 11.822 -11.974 1.00 85.88 199 SER A C 1
ATOM 1590 O O . SER A 1 199 ? -12.917 12.568 -12.931 1.00 85.88 199 SER A O 1
ATOM 1592 N N . SER A 1 200 ? -11.531 11.709 -11.390 1.00 76.62 200 SER A N 1
ATOM 1593 C CA . SER A 1 200 ? -10.398 12.517 -11.822 1.00 76.62 200 SER A CA 1
ATOM 1594 C C . SER A 1 200 ? -9.939 12.159 -13.232 1.00 76.62 200 SER A C 1
ATOM 1596 O O . SER A 1 200 ? -9.215 12.958 -13.819 1.00 76.62 200 SER A O 1
ATOM 1598 N N . GLY A 1 201 ? -10.303 10.985 -13.779 1.00 60.56 201 GLY A N 1
ATOM 1599 C CA . GLY A 1 201 ? -9.890 10.510 -15.113 1.00 60.56 201 GLY A CA 1
ATOM 1600 C C . GLY A 1 201 ? -8.367 10.476 -15.340 1.00 60.56 201 GLY A C 1
ATOM 1601 O O . GLY A 1 201 ? -7.889 10.104 -16.409 1.00 60.56 201 GLY A O 1
ATOM 1602 N N . LYS A 1 202 ? -7.591 10.888 -14.334 1.00 49.59 202 LYS A N 1
ATOM 1603 C CA . LYS A 1 202 ? -6.151 11.051 -14.321 1.00 49.59 202 LYS A CA 1
ATOM 1604 C C . LYS A 1 202 ? -5.572 9.760 -13.783 1.00 49.59 202 LYS A C 1
ATOM 1606 O O . LYS A 1 202 ? -5.861 9.351 -12.664 1.00 49.59 202 LYS A O 1
ATOM 1611 N N . LYS A 1 203 ? -4.781 9.139 -14.656 1.00 53.66 203 LYS A N 1
ATOM 1612 C CA . LYS A 1 203 ? -3.928 7.965 -14.463 1.00 53.66 203 LYS A CA 1
ATOM 1613 C C . LYS A 1 203 ? -3.554 7.798 -12.986 1.00 53.66 203 LYS A C 1
ATOM 1615 O O . LYS A 1 203 ? -2.852 8.658 -12.457 1.00 53.66 203 LYS A O 1
ATOM 1620 N N . LEU A 1 204 ? -3.962 6.682 -12.361 1.00 51.06 204 LEU A N 1
ATOM 1621 C CA . LEU A 1 204 ? -3.529 6.266 -11.012 1.00 51.06 204 LEU A CA 1
ATOM 1622 C C . LEU A 1 204 ? -2.015 6.489 -10.792 1.00 51.06 204 LEU A C 1
ATOM 1624 O O . LEU A 1 204 ? -1.596 6.797 -9.684 1.00 51.06 204 LEU A O 1
ATOM 1628 N N . ALA A 1 205 ? -1.217 6.434 -11.866 1.00 45.56 205 ALA A N 1
ATOM 1629 C CA . ALA A 1 205 ? 0.197 6.811 -11.922 1.00 45.56 205 ALA A CA 1
ATOM 1630 C C . ALA A 1 205 ? 0.575 8.125 -11.235 1.00 45.56 205 ALA A C 1
ATOM 1632 O O . ALA A 1 205 ? 1.554 8.156 -10.498 1.00 45.56 205 ALA A O 1
ATOM 1633 N N . GLN A 1 206 ? -0.197 9.198 -11.416 1.00 42.09 206 GLN A N 1
ATOM 1634 C CA . GLN A 1 206 ? 0.147 10.500 -10.833 1.00 42.09 206 GLN A CA 1
ATOM 1635 C C . GLN A 1 206 ? -0.116 10.576 -9.323 1.00 42.09 206 GLN A C 1
ATOM 1637 O O . GLN A 1 206 ? 0.452 11.434 -8.654 1.00 42.09 206 GLN A O 1
ATOM 1642 N N . LEU A 1 207 ? -0.951 9.688 -8.771 1.00 47.75 207 LEU A N 1
ATOM 1643 C CA . LEU A 1 207 ? -1.193 9.628 -7.327 1.00 47.75 207 LEU A CA 1
ATOM 1644 C C . LEU A 1 207 ? -0.052 8.915 -6.589 1.00 47.75 207 LEU A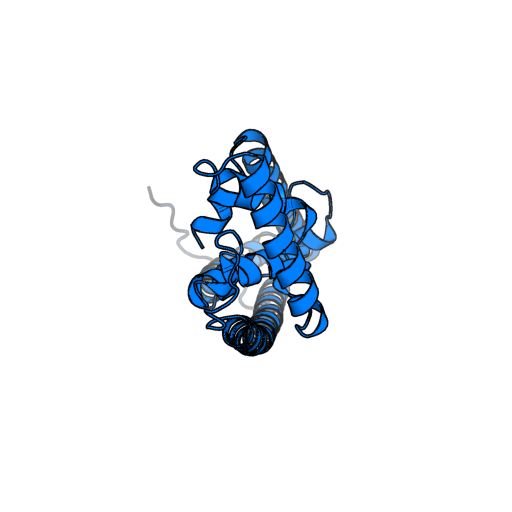 C 1
ATOM 1646 O O . LEU A 1 207 ? 0.262 9.295 -5.466 1.00 47.75 207 LEU A O 1
ATOM 1650 N N . PHE A 1 208 ? 0.616 7.953 -7.235 1.00 49.62 208 PHE A N 1
ATOM 1651 C CA . PHE A 1 208 ? 1.758 7.232 -6.660 1.00 49.62 208 PHE A CA 1
ATOM 1652 C C . PHE A 1 208 ? 3.109 7.948 -6.832 1.00 49.62 208 PHE A C 1
ATOM 1654 O O . PHE A 1 208 ? 4.061 7.575 -6.161 1.00 49.62 208 PHE A O 1
ATOM 1661 N N . GLN A 1 209 ? 3.215 8.974 -7.688 1.00 40.41 209 GLN A N 1
ATOM 1662 C CA . GLN A 1 209 ? 4.456 9.754 -7.864 1.00 40.41 209 GLN A CA 1
ATOM 1663 C C . GLN A 1 209 ? 4.718 10.786 -6.748 1.00 40.41 209 GLN A C 1
ATOM 1665 O O . GLN A 1 209 ? 5.811 11.341 -6.689 1.00 40.41 209 GLN A O 1
ATOM 1670 N N . ASN A 1 210 ? 3.740 11.057 -5.874 1.00 36.56 210 ASN A N 1
ATOM 1671 C CA . ASN A 1 210 ? 3.879 12.010 -4.760 1.00 36.56 210 ASN A CA 1
ATOM 1672 C C . ASN A 1 210 ? 4.190 11.341 -3.405 1.00 36.56 210 ASN A C 1
ATOM 1674 O O . ASN A 1 210 ? 4.150 12.017 -2.375 1.00 36.56 210 ASN A O 1
ATOM 1678 N N . TYR A 1 211 ? 4.492 10.040 -3.414 1.00 37.97 211 TYR A N 1
ATOM 1679 C CA . TYR A 1 211 ? 4.977 9.258 -2.272 1.00 37.97 211 TYR A CA 1
ATOM 1680 C C . TYR A 1 211 ? 6.369 8.701 -2.582 1.00 37.97 211 TYR A C 1
ATOM 1682 O O . TYR A 1 211 ? 7.160 8.562 -1.623 1.00 37.97 211 TYR A O 1
#

Foldseek 3Di:
DPPDPPDDPQVVPDDLVVLVVLLVLLVVLAVVLVVLCVQQQVLQLVLLVVLEDPPPDDDPLLVSNPDSVVSSVLLVVCLLALDNVLLLLQCLVVCPVDDPVSSVVSSVSSVVSNVVSVVPRDRRSNSVLDDDLVDPDLVSLVSVVSDADDDVRSVVVSVVSVVPVSVVSSVVVDPVVSVVVVSVVSVVVSVVVSCCVVVVVDRPNVVVVVD